Protein AF-A0A5C7FAU9-F1 (afdb_monomer)

Foldseek 3Di:
DPVVVVVVVVVVVVVVVVVVVVVVCVVQVLQVVLVVAQDLADLVGDPPPDQLPDDDDPVLSVLQVQLVVCLVVVVLVSNLVSLVVNCVVVVPGPDLVSLSNNLSSCVSVVVLVSSLVSLVPRDCLDPCNLVSLVVVLSSCSSVVVPVSNLVSLVVSCPDPNSVSGPSVVSVVSSVVD

Mean predicted aligned error: 7.03 Å

pLDDT: mean 89.16, std 12.53, range [47.28, 98.88]

InterPro domains:
  IPR011990 Tetratricopeptide-like helical domain superfamily [G3DSA:1.25.40.10] (25-175)
  IPR011990 Tetratricopeptide-like helical domain superfamily [SSF48452] (50-154)

Nearest PDB structures (foldseek):
  3r9a-assembly1_B  TM=7.167E-01  e=2.241E-01  Homo sapiens
  2c0l-assembly1_A  TM=7.218E-01  e=4.935E-01  Homo sapiens
  4kyo-assembly1_B  TM=6.146E-01  e=2.241E-01  Homo sapiens
  3r9a-assembly1_D  TM=5.921E-01  e=3.013E-01  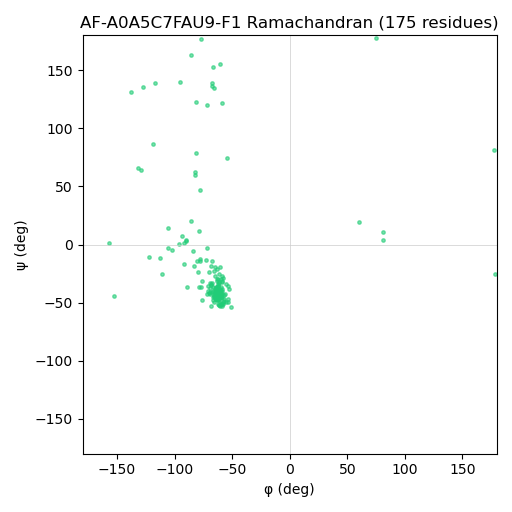Homo sapiens
  2j9q-assembly1_B  TM=5.113E-01  e=3.013E-01  Homo sapiens

Organism: NCBI:txid2602767

Radius of gyration: 20.37 Å; Cα contacts (8 Å, |Δi|>4): 189; chains: 1; bounding box: 65×35×48 Å

Secondary structure (DSSP, 8-state):
--HHHHHHHHHHHHHHHHHHHHHHHHH-HHHHHHHHH---S-TT----SSGGGSS--HHHHHHHHHHHHHHHTT-HHHHHHHHHHHHHH-SS-S-THHHHHHHHHHHHTT-HHHHHHHHTTS-TTSTTHHHHHHHHHHHHHHHT-HHHHHHHHHHHHTSTTGGGS-HHHHHHHTT--

Solvent-accessible surface area (backbone atoms only — not comparable to full-atom values): 9707 Å² total; per-residue (Å²): 142,58,68,69,63,52,52,52,51,51,52,50,54,52,51,51,51,54,50,51,53,53,52,51,48,67,76,38,49,29,41,50,49,25,74,71,69,68,67,62,69,59,91,88,51,84,78,90,76,73,78,81,78,78,84,61,56,74,66,50,47,50,36,44,54,48,15,54,51,25,46,75,69,67,38,28,68,62,11,28,54,25,36,51,61,34,35,73,81,35,82,76,60,99,46,57,65,57,33,45,51,34,11,28,19,23,44,74,67,69,40,50,66,63,12,43,59,31,29,71,68,40,53,78,87,45,96,56,23,43,58,32,32,46,52,46,18,37,50,25,14,55,74,58,39,59,67,61,16,52,52,28,35,54,50,18,55,75,34,99,61,16,86,80,48,71,39,69,60,52,54,48,68,73,65,82,114

Sequence (177 aa):
MSKTVSIILVSVVVACSLFAMSAYKKEQPGKHLFSTYFDAAPSQGYTTQRSLSASANDTDASIIRQAYTYHKSADYDLALMSFRAYLESNPLPVSDETLLLAGTSAVATGNYAEGADYLDQIDQEGEYASEAWWHLALIDLQRGDLKAAKGELARVANSRYGHNFPTAQIMEELTEK

Structure (mmCIF, N/CA/C/O backbone):
data_AF-A0A5C7FAU9-F1
#
_entry.id   AF-A0A5C7FAU9-F1
#
loop_
_atom_site.group_PDB
_atom_site.id
_atom_site.type_symbol
_atom_site.label_atom_id
_atom_site.label_alt_id
_atom_site.label_comp_id
_atom_site.label_asym_id
_atom_site.label_entity_id
_atom_site.label_seq_id
_atom_site.pdbx_PDB_ins_code
_atom_site.Cartn_x
_atom_site.Cartn_y
_atom_site.Cartn_z
_atom_site.occupancy
_atom_site.B_iso_or_equiv
_atom_site.auth_seq_id
_atom_site.auth_comp_id
_atom_site.auth_asym_id
_atom_site.auth_atom_id
_atom_site.pdbx_PDB_model_num
ATOM 1 N N . MET A 1 1 ? -50.164 -18.367 15.940 1.00 56.84 1 MET A N 1
ATOM 2 C CA . MET A 1 1 ? -48.833 -18.029 16.491 1.00 56.84 1 MET A CA 1
ATOM 3 C C . MET A 1 1 ? -47.771 -18.386 15.458 1.00 56.84 1 MET A C 1
ATOM 5 O O . MET A 1 1 ? -47.380 -19.537 15.399 1.00 56.84 1 MET A O 1
ATOM 9 N N . SER A 1 2 ? -47.360 -17.460 14.587 1.00 63.91 2 SER A N 1
ATOM 10 C CA . SER A 1 2 ? -46.179 -17.704 13.731 1.00 63.91 2 SER A CA 1
ATOM 11 C C . SER A 1 2 ? -45.473 -16.408 13.337 1.00 63.91 2 SER A C 1
ATOM 13 O O . SER A 1 2 ? -44.270 -16.296 13.509 1.00 63.91 2 SER A O 1
ATOM 15 N N . LYS A 1 3 ? -46.215 -15.369 12.939 1.00 62.78 3 LYS A N 1
ATOM 16 C CA . LYS A 1 3 ? -45.611 -14.120 12.442 1.00 62.78 3 LYS A CA 1
ATOM 17 C C . LYS A 1 3 ? -44.897 -13.283 13.513 1.00 62.78 3 LYS A C 1
ATOM 19 O O . LYS A 1 3 ? -43.803 -12.794 13.267 1.00 62.78 3 LYS A O 1
ATOM 24 N N . THR A 1 4 ? -45.468 -13.145 14.709 1.00 71.38 4 THR A N 1
ATOM 25 C CA . THR A 1 4 ? -44.870 -12.349 15.800 1.00 71.38 4 THR A CA 1
ATOM 26 C C . THR A 1 4 ? -43.605 -12.978 16.382 1.00 71.38 4 THR A C 1
ATOM 28 O O . THR A 1 4 ? -42.648 -12.264 16.655 1.00 71.38 4 THR A O 1
ATOM 31 N N . VAL A 1 5 ? -43.561 -14.308 16.507 1.00 70.56 5 VAL A N 1
ATOM 32 C CA . VAL A 1 5 ? -42.363 -15.030 16.972 1.00 70.56 5 VAL A CA 1
ATOM 33 C C . VAL A 1 5 ? -41.230 -14.917 15.948 1.00 70.56 5 VAL A C 1
ATOM 35 O O . VAL A 1 5 ? -40.093 -14.656 16.329 1.00 70.56 5 VAL A O 1
ATOM 38 N N . SER A 1 6 ? -41.538 -15.018 14.649 1.00 70.50 6 SER A N 1
ATOM 39 C CA . SER A 1 6 ? -40.543 -14.833 13.586 1.00 70.50 6 SER A CA 1
ATOM 40 C C . SER A 1 6 ? -39.976 -13.411 13.537 1.00 70.50 6 SER A C 1
ATOM 42 O O . SER A 1 6 ? -38.772 -13.257 13.373 1.00 70.50 6 SER A O 1
ATOM 44 N N . ILE A 1 7 ? -40.802 -12.374 13.725 1.00 77.69 7 ILE A N 1
ATOM 45 C CA . ILE A 1 7 ? -40.330 -10.977 13.731 1.00 77.69 7 ILE A CA 1
ATOM 46 C C . ILE A 1 7 ? -39.397 -10.720 14.921 1.00 77.69 7 ILE A C 1
ATOM 48 O O . ILE A 1 7 ? -38.337 -10.128 14.746 1.00 77.69 7 ILE A O 1
ATOM 52 N N . ILE A 1 8 ? -39.749 -11.199 16.117 1.00 80.69 8 ILE A N 1
ATOM 53 C CA . ILE A 1 8 ? -38.911 -11.027 17.314 1.00 80.69 8 ILE A CA 1
ATOM 54 C C . ILE A 1 8 ? -37.569 -11.748 17.146 1.00 80.69 8 ILE A C 1
ATOM 56 O O . ILE A 1 8 ? -36.529 -11.170 17.449 1.00 80.69 8 ILE A O 1
ATOM 60 N N . LEU A 1 9 ? -37.576 -12.977 16.620 1.00 82.38 9 LEU A N 1
ATOM 61 C CA . LEU A 1 9 ? -36.352 -13.745 16.393 1.00 82.38 9 LEU A CA 1
ATOM 62 C C . LEU A 1 9 ? -35.403 -13.029 15.420 1.00 82.38 9 LEU A C 1
ATOM 64 O O . LEU A 1 9 ? -34.215 -12.909 15.705 1.00 82.38 9 LEU A O 1
ATOM 68 N N . VAL A 1 10 ? -35.927 -12.507 14.305 1.00 84.00 10 VAL A N 1
ATOM 69 C CA . VAL A 1 10 ? -35.130 -11.749 13.326 1.00 84.00 10 VAL A CA 1
ATOM 70 C C . VAL A 1 10 ? -34.534 -10.496 13.968 1.00 84.00 10 VAL A C 1
ATOM 72 O O . VAL A 1 10 ? -33.338 -10.253 13.826 1.00 84.00 10 VAL A O 1
ATOM 75 N N . SER A 1 11 ? -35.324 -9.741 14.733 1.00 81.25 11 SER A N 1
ATOM 76 C CA . SER A 1 11 ? -34.840 -8.540 15.424 1.00 81.25 11 SER A CA 1
ATOM 77 C C . SER A 1 11 ? -33.723 -8.842 16.428 1.00 81.25 11 SER A C 1
ATOM 79 O O . SER A 1 11 ? -32.744 -8.101 16.491 1.00 81.25 11 SER A O 1
ATOM 81 N N . VAL A 1 12 ? -33.826 -9.943 17.182 1.00 87.50 12 VAL A N 1
ATOM 82 C CA . VAL A 1 12 ? -32.783 -10.366 18.133 1.00 87.50 12 VAL A CA 1
ATOM 83 C C . VAL A 1 12 ? -31.497 -10.752 17.402 1.00 87.50 12 VAL A C 1
ATOM 85 O O . VAL A 1 12 ? -30.421 -10.312 17.799 1.00 87.50 12 VAL A O 1
ATOM 88 N N . VAL A 1 13 ? -31.587 -11.505 16.302 1.00 87.31 13 VAL A N 1
ATOM 89 C CA . VAL A 1 13 ? -30.410 -11.890 15.502 1.00 87.31 13 VAL A CA 1
ATOM 90 C C . VAL A 1 13 ? -29.712 -10.662 14.908 1.00 87.31 13 VAL A C 1
ATOM 92 O O . VAL A 1 13 ? -28.483 -10.567 14.967 1.00 87.31 13 VAL A O 1
ATOM 95 N N . VAL A 1 14 ? -30.472 -9.693 14.388 1.00 87.12 14 VAL A N 1
ATOM 96 C CA . VAL A 1 14 ? -29.915 -8.432 13.869 1.00 87.12 14 VAL A CA 1
ATOM 97 C C . VAL A 1 14 ? -29.222 -7.648 14.984 1.00 87.12 14 VAL A C 1
ATOM 99 O O . VAL A 1 14 ? -28.079 -7.229 14.809 1.00 87.12 14 VAL A O 1
ATOM 102 N N . ALA A 1 15 ? -29.856 -7.505 16.151 1.00 82.56 15 ALA A N 1
ATOM 103 C CA . ALA A 1 15 ? -29.263 -6.806 17.290 1.00 82.56 15 ALA A CA 1
ATOM 104 C C . ALA A 1 15 ? -27.960 -7.474 17.768 1.00 82.56 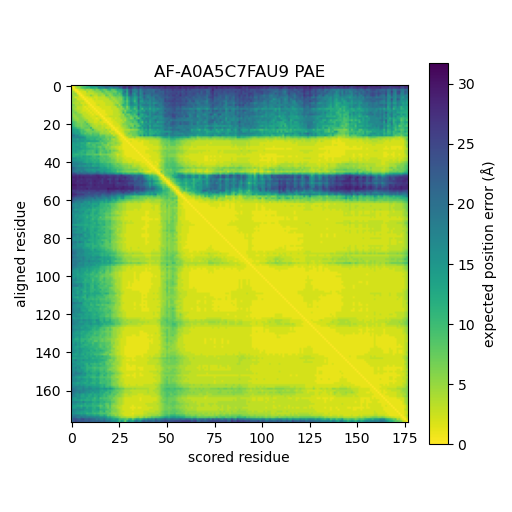15 ALA A C 1
ATOM 106 O O . ALA A 1 15 ? -26.955 -6.789 17.952 1.00 82.56 15 ALA A O 1
ATOM 107 N N . CYS A 1 16 ? -27.937 -8.804 17.902 1.00 82.56 16 CYS A N 1
ATOM 108 C CA . CYS A 1 16 ? -26.728 -9.548 18.266 1.00 82.56 16 CYS A CA 1
ATOM 109 C C . CYS A 1 16 ? -25.605 -9.375 17.232 1.00 82.56 16 CYS A C 1
ATOM 111 O O . CYS A 1 16 ? -24.449 -9.206 17.614 1.00 82.56 16 CYS A O 1
ATOM 113 N N . SER A 1 17 ? -25.937 -9.354 15.938 1.00 82.06 17 SER A N 1
ATOM 114 C CA . SER A 1 17 ? -24.960 -9.146 14.860 1.00 82.06 17 SER A CA 1
ATOM 115 C C . SER A 1 17 ? -24.344 -7.744 14.913 1.00 82.06 17 SER A C 1
ATOM 117 O O . SER A 1 17 ? -23.130 -7.594 14.787 1.00 82.06 17 SER A O 1
ATOM 119 N N . LEU A 1 18 ? -25.160 -6.714 15.166 1.00 81.06 18 LEU A N 1
ATOM 120 C CA . LEU A 1 18 ? -24.689 -5.335 15.344 1.00 81.06 18 LEU A CA 1
ATOM 121 C C . LEU A 1 18 ? -23.765 -5.200 16.564 1.00 81.06 18 LEU A C 1
ATOM 123 O O . LEU A 1 18 ? -22.711 -4.568 16.470 1.00 81.06 18 LEU A O 1
ATOM 127 N N . PHE A 1 19 ? -24.116 -5.834 17.687 1.00 79.88 19 PHE A N 1
ATOM 128 C CA . PHE A 1 19 ? -23.272 -5.858 18.884 1.00 79.88 19 PHE A CA 1
ATOM 129 C C . PHE A 1 19 ? -21.936 -6.569 18.641 1.00 79.88 19 PHE A C 1
ATOM 131 O O . PHE A 1 19 ? -20.892 -6.031 19.006 1.00 79.88 19 PHE A O 1
ATOM 138 N N . ALA A 1 20 ? -21.948 -7.733 17.985 1.00 75.25 20 ALA A N 1
ATOM 139 C CA . ALA A 1 20 ? -20.732 -8.477 17.660 1.00 75.25 20 ALA A CA 1
ATOM 140 C C . ALA A 1 20 ? -19.794 -7.676 16.739 1.00 75.25 20 ALA A C 1
ATOM 142 O O . ALA A 1 20 ? -18.594 -7.599 16.997 1.00 75.25 20 ALA A O 1
ATOM 143 N N . MET A 1 21 ? -20.337 -7.003 15.718 1.00 70.88 21 MET A N 1
ATOM 144 C CA . MET A 1 21 ? -19.552 -6.121 14.845 1.00 70.88 21 MET A CA 1
ATOM 145 C C . MET A 1 21 ? -18.964 -4.922 15.601 1.00 70.88 21 MET A C 1
ATOM 147 O O . MET A 1 21 ? -17.817 -4.547 15.364 1.00 70.88 21 MET A O 1
ATOM 151 N N . SER A 1 22 ? -19.720 -4.326 16.530 1.00 73.38 22 SER A N 1
ATOM 152 C CA . SER A 1 22 ? -19.229 -3.222 17.366 1.00 73.38 22 SER A CA 1
ATOM 153 C C . SER A 1 22 ? -18.088 -3.663 18.290 1.00 73.38 22 SER A C 1
ATOM 155 O O . SER A 1 22 ? -17.078 -2.966 18.384 1.00 73.38 22 SER A O 1
ATOM 157 N N . ALA A 1 23 ? -18.212 -4.834 18.921 1.00 71.81 23 ALA A N 1
ATOM 158 C CA . ALA A 1 23 ? -17.170 -5.404 19.773 1.00 71.81 23 ALA A CA 1
ATOM 159 C C . ALA A 1 23 ? -15.896 -5.721 18.974 1.00 71.81 23 ALA A C 1
ATOM 161 O O . ALA A 1 23 ? -14.813 -5.284 19.353 1.00 71.81 23 ALA A O 1
ATOM 162 N N . TYR A 1 24 ? -16.030 -6.359 17.808 1.00 71.44 24 TYR A N 1
ATOM 163 C CA . TYR A 1 24 ? -14.901 -6.667 16.927 1.00 71.44 24 TYR A CA 1
ATOM 164 C C . TYR A 1 24 ? -14.132 -5.409 16.483 1.00 71.44 24 TYR A C 1
ATOM 166 O O . TYR A 1 24 ? -12.903 -5.368 16.538 1.00 71.44 24 TYR A O 1
ATOM 174 N N . LYS A 1 25 ? -14.843 -4.331 16.118 1.00 68.31 25 LYS A N 1
ATOM 175 C CA . LYS A 1 25 ? -14.226 -3.035 15.773 1.00 68.31 25 LYS A CA 1
ATOM 176 C C . LYS A 1 25 ? -13.506 -2.361 16.945 1.00 68.31 25 LYS A C 1
ATOM 178 O O . LYS A 1 25 ? -12.610 -1.540 16.722 1.00 68.31 25 LYS A O 1
ATOM 183 N N . LYS A 1 26 ? -13.927 -2.633 18.182 1.00 72.94 26 LYS A N 1
ATOM 184 C CA . LYS A 1 26 ? -13.251 -2.138 19.389 1.00 72.94 26 LYS A CA 1
ATOM 185 C C . LYS A 1 26 ? -12.006 -2.957 19.712 1.00 72.94 26 LYS A C 1
ATOM 187 O O . LYS A 1 26 ? -11.011 -2.367 20.105 1.00 7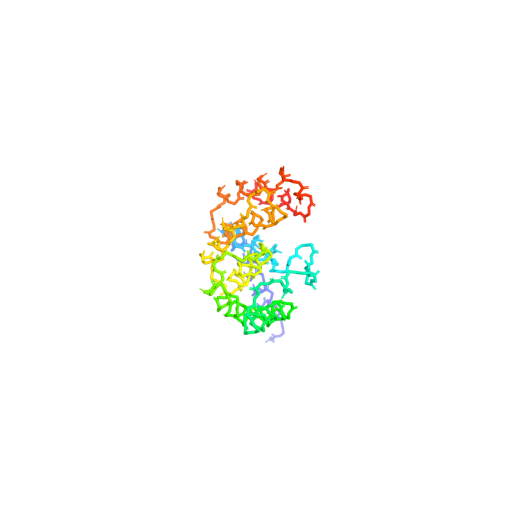2.94 26 LYS A O 1
ATOM 192 N N . GLU A 1 27 ? -12.037 -4.268 19.490 1.00 80.31 27 GLU A N 1
ATOM 193 C CA . GLU A 1 27 ? -10.894 -5.148 19.753 1.00 80.31 27 GLU A CA 1
ATOM 194 C C . GLU A 1 27 ? -9.782 -5.040 18.700 1.00 80.31 27 GLU A C 1
ATOM 196 O O . GLU A 1 27 ? -8.613 -5.208 19.036 1.00 80.31 27 GLU A O 1
ATOM 201 N N . GLN A 1 28 ? -10.110 -4.748 17.434 1.00 86.69 28 GLN A N 1
ATOM 202 C CA . GLN A 1 28 ? -9.125 -4.671 16.342 1.00 86.69 28 GLN A CA 1
ATOM 203 C C . GLN A 1 28 ? -9.245 -3.360 15.544 1.00 86.69 28 GLN A C 1
ATOM 205 O O . GLN A 1 28 ? -9.567 -3.384 14.352 1.00 86.69 28 GLN A O 1
ATOM 210 N N . PRO A 1 29 ? -8.985 -2.195 16.176 1.00 89.25 29 PRO A N 1
ATOM 211 C CA . PRO A 1 29 ? -9.127 -0.893 15.525 1.00 89.25 29 PRO A CA 1
ATOM 212 C C . PRO A 1 29 ? -8.240 -0.767 14.282 1.00 89.25 29 PRO A C 1
ATOM 214 O O . PRO A 1 29 ? -8.709 -0.274 13.262 1.00 89.25 29 PRO A O 1
ATOM 217 N N . GLY A 1 30 ? -7.007 -1.283 14.335 1.00 93.44 30 GLY A N 1
ATOM 218 C CA . GLY A 1 30 ? -6.072 -1.244 13.211 1.00 93.44 30 GLY A CA 1
ATOM 219 C C . GLY A 1 30 ? -6.604 -1.951 11.961 1.00 93.44 30 GLY A C 1
ATOM 220 O O . GLY A 1 30 ? -6.682 -1.339 10.903 1.00 93.44 30 GLY A O 1
ATOM 221 N N . LYS A 1 31 ? -7.094 -3.193 12.080 1.00 94.19 31 LYS A N 1
ATOM 222 C CA . LYS A 1 31 ? -7.670 -3.916 10.930 1.00 94.19 31 LYS A CA 1
ATOM 223 C C . LYS A 1 31 ? -8.907 -3.238 10.357 1.00 94.19 31 LYS A C 1
ATOM 225 O O . LYS A 1 31 ? -9.111 -3.248 9.146 1.00 94.19 31 LYS A O 1
ATOM 230 N N . HIS A 1 32 ? -9.739 -2.645 11.216 1.00 93.12 32 HIS A N 1
ATOM 231 C CA . HIS A 1 32 ? -10.887 -1.880 10.742 1.00 93.12 32 HIS A CA 1
ATOM 232 C C . HIS A 1 32 ? -10.440 -0.666 9.918 1.00 93.12 32 HIS A C 1
ATOM 234 O O . HIS A 1 32 ? -10.948 -0.467 8.814 1.00 93.12 32 HIS A O 1
ATOM 240 N N . LEU A 1 33 ? -9.481 0.106 10.425 1.00 95.56 33 LEU A N 1
ATOM 241 C CA . LEU A 1 33 ? -8.935 1.267 9.728 1.00 95.56 33 LEU A CA 1
ATOM 242 C C . LEU A 1 33 ? -8.262 0.853 8.417 1.00 95.56 33 LEU A C 1
ATOM 244 O O . LEU A 1 33 ? -8.597 1.403 7.376 1.00 95.56 33 LEU A O 1
ATOM 248 N N . PHE A 1 34 ? -7.434 -0.194 8.427 1.00 97.38 34 PHE A N 1
ATOM 249 C CA . PHE A 1 34 ? -6.868 -0.770 7.207 1.00 97.38 34 PHE A CA 1
ATOM 250 C C . PHE A 1 34 ? -7.955 -1.076 6.171 1.00 97.38 34 PHE A C 1
ATOM 252 O O . PHE A 1 34 ? -7.904 -0.558 5.064 1.00 97.38 34 PHE A O 1
ATOM 259 N N . SER A 1 35 ? -8.996 -1.830 6.545 1.00 95.75 35 SER A N 1
ATOM 260 C CA . SER A 1 35 ? -10.087 -2.176 5.618 1.00 95.75 35 SER A CA 1
ATOM 261 C C . SER A 1 35 ? -10.885 -0.975 5.099 1.00 95.75 35 SER A C 1
ATOM 263 O O . SER A 1 35 ? -11.572 -1.094 4.092 1.00 95.75 35 SER A O 1
ATOM 265 N N . THR A 1 36 ? -10.834 0.156 5.806 1.00 95.88 36 THR A N 1
ATOM 266 C CA . THR A 1 36 ? -11.573 1.376 5.455 1.00 95.88 36 THR A CA 1
ATOM 267 C C . THR A 1 36 ? -10.763 2.274 4.526 1.00 95.88 36 THR A C 1
ATOM 269 O O . THR A 1 36 ? -11.339 2.906 3.647 1.00 95.88 36 THR A O 1
ATOM 272 N N . TYR A 1 37 ? -9.444 2.335 4.724 1.00 97.19 37 TYR A N 1
ATOM 273 C CA . TYR A 1 37 ? -8.569 3.312 4.072 1.00 97.19 37 TYR A CA 1
ATOM 274 C C . TYR A 1 37 ? -7.588 2.708 3.064 1.00 97.19 37 TYR A C 1
ATOM 276 O O . TYR A 1 37 ? -6.960 3.459 2.321 1.00 97.19 37 TYR A O 1
ATOM 284 N N . PHE A 1 38 ? -7.425 1.384 3.028 1.00 97.94 38 PHE A N 1
ATOM 285 C CA . PHE A 1 38 ? -6.582 0.747 2.027 1.00 97.94 38 PHE A CA 1
ATOM 286 C C . PHE A 1 38 ? -7.238 0.791 0.648 1.00 97.94 38 PHE A C 1
ATOM 288 O O . PHE A 1 38 ? -8.296 0.204 0.425 1.00 97.94 38 PHE A O 1
ATOM 295 N N . ASP A 1 39 ? -6.541 1.439 -0.275 1.00 96.94 39 ASP A N 1
ATOM 296 C CA . ASP A 1 39 ? -6.741 1.351 -1.713 1.00 96.94 39 ASP A CA 1
ATOM 297 C C . ASP A 1 39 ? -5.378 1.019 -2.324 1.00 96.94 39 ASP A C 1
ATOM 299 O O . ASP A 1 39 ? -4.365 1.573 -1.902 1.00 96.94 39 ASP A O 1
ATOM 303 N N . ALA A 1 40 ? -5.329 0.080 -3.263 1.00 97.12 40 ALA A N 1
ATOM 304 C CA . ALA A 1 40 ? -4.082 -0.258 -3.937 1.00 97.12 40 ALA A CA 1
ATOM 305 C C . ALA A 1 40 ? -3.774 0.698 -5.097 1.00 97.12 40 ALA A C 1
ATOM 307 O O . ALA A 1 40 ? -2.633 0.745 -5.557 1.00 97.12 40 ALA A O 1
ATOM 308 N N . ALA A 1 41 ? -4.776 1.427 -5.601 1.00 94.75 41 ALA A N 1
ATOM 309 C CA . ALA A 1 41 ? -4.595 2.400 -6.663 1.00 94.75 41 ALA A CA 1
ATOM 310 C C . ALA A 1 41 ? -3.755 3.596 -6.177 1.00 94.75 41 ALA A C 1
ATOM 312 O O . ALA A 1 41 ? -4.009 4.119 -5.091 1.00 94.75 41 ALA A O 1
ATOM 313 N N . PRO A 1 42 ? -2.796 4.072 -6.990 1.00 91.69 42 PRO A N 1
ATOM 314 C CA . PRO A 1 42 ? -1.990 5.227 -6.626 1.00 91.69 42 PRO A CA 1
ATOM 315 C C . PRO A 1 42 ? -2.857 6.491 -6.549 1.00 91.69 42 PRO A C 1
ATOM 317 O O . PRO A 1 42 ? -3.643 6.794 -7.452 1.00 91.69 42 PRO A O 1
ATOM 320 N N . SER A 1 43 ? -2.664 7.265 -5.489 1.00 89.06 43 SER A N 1
ATOM 321 C CA . SER A 1 43 ? -3.342 8.523 -5.167 1.00 89.06 43 SER A CA 1
ATOM 322 C C . SER A 1 43 ? -3.169 9.601 -6.240 1.00 89.06 43 SER A C 1
ATOM 324 O O . SER A 1 43 ? -4.074 10.404 -6.462 1.00 89.06 43 SER A O 1
ATOM 326 N N . GLN A 1 44 ? -2.036 9.601 -6.948 1.00 83.94 44 GLN A N 1
ATOM 327 C CA . GLN A 1 44 ? -1.761 10.522 -8.060 1.00 83.94 44 GLN A CA 1
ATOM 328 C C . GLN A 1 44 ? -2.204 9.976 -9.429 1.00 83.94 44 GLN A C 1
ATOM 330 O O . GLN A 1 44 ? -2.017 10.625 -10.460 1.00 83.94 44 GLN A O 1
ATOM 335 N N . GLY A 1 45 ? -2.834 8.799 -9.451 1.00 86.06 45 GLY A N 1
ATOM 336 C CA . GLY A 1 45 ? -3.152 8.072 -10.671 1.00 86.06 45 GLY A CA 1
ATOM 337 C C . GLY A 1 45 ? -1.928 7.395 -11.290 1.00 86.06 45 GLY A C 1
ATOM 338 O O . GLY A 1 45 ? -0.808 7.490 -10.802 1.00 86.06 45 GLY A O 1
ATOM 339 N N . TYR A 1 46 ? -2.160 6.666 -12.378 1.00 84.81 46 TYR A N 1
ATOM 340 C CA . TYR A 1 46 ? -1.106 5.920 -13.062 1.00 84.81 46 TYR A CA 1
ATOM 341 C C . TYR A 1 46 ? -0.307 6.844 -13.974 1.00 84.81 46 TYR A C 1
ATOM 343 O O . TYR A 1 46 ? -0.868 7.397 -14.926 1.00 84.81 46 TYR A O 1
ATOM 351 N N . THR A 1 47 ? 1.006 6.937 -13.780 1.00 75.25 47 THR A N 1
ATOM 352 C CA . THR A 1 47 ? 1.856 7.834 -14.579 1.00 75.25 47 THR A CA 1
ATOM 353 C C . THR A 1 47 ? 2.327 7.205 -15.892 1.00 75.25 47 THR A C 1
ATOM 355 O O . THR A 1 47 ? 3.277 7.684 -16.505 1.00 75.25 47 THR A O 1
ATOM 358 N N . THR A 1 48 ? 1.637 6.154 -16.370 1.00 61.22 48 THR A N 1
ATOM 359 C CA . THR A 1 48 ? 1.995 5.304 -17.525 1.00 61.22 48 THR A CA 1
ATOM 360 C C . THR A 1 48 ? 2.239 6.075 -18.822 1.00 61.22 48 THR A C 1
ATOM 362 O O . THR A 1 48 ? 1.406 6.023 -19.715 1.00 61.22 48 THR A O 1
ATOM 365 N N . GLN A 1 49 ? 3.362 6.774 -18.961 1.00 52.09 49 GLN A N 1
ATOM 366 C CA . GLN A 1 49 ? 3.872 7.357 -20.200 1.00 52.09 49 GLN A CA 1
ATOM 367 C C . GLN A 1 49 ? 5.159 8.142 -19.912 1.00 52.09 49 GLN A C 1
ATOM 369 O O . GLN A 1 49 ? 5.134 9.366 -19.820 1.00 52.09 49 GLN A O 1
ATOM 374 N N . ARG A 1 50 ? 6.297 7.433 -19.816 1.00 49.69 50 ARG A N 1
ATOM 375 C CA . ARG A 1 50 ? 7.607 7.851 -20.385 1.00 49.69 50 ARG A CA 1
ATOM 376 C C . ARG A 1 50 ? 8.762 6.880 -20.090 1.00 49.69 50 ARG A C 1
ATOM 378 O O . ARG A 1 50 ? 9.692 6.830 -20.892 1.00 49.69 50 ARG A O 1
ATOM 385 N N . SER A 1 51 ? 8.712 6.093 -19.012 1.00 49.31 51 SER A N 1
ATOM 386 C CA . SER A 1 51 ? 9.863 5.284 -18.552 1.00 49.31 51 SER A CA 1
ATOM 387 C C . SER A 1 51 ? 10.093 3.969 -19.312 1.00 49.31 51 SER A C 1
ATOM 389 O O . SER A 1 51 ? 11.223 3.495 -19.381 1.00 49.31 51 SER A O 1
ATOM 391 N N . LEU A 1 52 ? 9.062 3.404 -19.951 1.00 54.38 52 LEU A N 1
ATOM 392 C CA . LEU A 1 52 ? 9.132 2.081 -20.596 1.00 54.38 52 LEU A CA 1
ATOM 393 C C . LEU A 1 52 ? 9.965 2.035 -21.892 1.00 54.38 52 LEU A C 1
ATOM 395 O O . LEU A 1 52 ? 10.111 0.975 -22.494 1.00 54.38 52 LEU A O 1
ATOM 399 N N . SER A 1 53 ? 10.490 3.177 -22.341 1.00 47.28 53 SER A N 1
ATOM 400 C CA . SER A 1 53 ? 11.046 3.351 -23.689 1.00 47.28 53 SER A CA 1
ATOM 401 C C . SER A 1 53 ? 12.578 3.319 -23.777 1.00 47.28 53 SER A C 1
ATOM 403 O O . SER A 1 53 ? 13.092 3.425 -24.886 1.00 47.28 53 SER A O 1
ATOM 405 N N . ALA A 1 54 ? 13.322 3.229 -22.665 1.00 49.19 54 ALA A N 1
ATOM 406 C CA . ALA A 1 54 ? 14.750 3.590 -22.684 1.00 49.19 54 ALA A CA 1
ATOM 407 C C . ALA A 1 54 ? 15.769 2.513 -22.252 1.00 49.19 54 ALA A C 1
ATOM 409 O O . ALA A 1 54 ? 16.960 2.735 -22.458 1.00 49.19 54 ALA A O 1
ATOM 410 N N . SER A 1 55 ? 15.378 1.370 -21.670 1.00 52.00 55 SER A N 1
ATOM 411 C CA . SER A 1 55 ? 16.394 0.408 -21.177 1.00 52.00 55 SER A CA 1
ATOM 412 C C . SER A 1 55 ? 15.979 -1.058 -21.015 1.00 52.00 55 SER A C 1
ATOM 414 O O . SER A 1 55 ? 16.796 -1.869 -20.600 1.00 52.00 55 SER A O 1
ATOM 416 N N . ALA A 1 56 ? 14.743 -1.424 -21.349 1.00 58.19 56 ALA A N 1
ATOM 417 C CA . ALA A 1 56 ? 14.254 -2.790 -21.178 1.00 58.19 56 ALA A CA 1
ATOM 418 C C . ALA A 1 56 ? 14.393 -3.593 -22.481 1.00 58.19 56 ALA A C 1
ATOM 420 O O . ALA A 1 56 ? 14.095 -3.078 -23.563 1.00 58.19 56 ALA A O 1
ATOM 421 N N . ASN A 1 57 ? 14.793 -4.864 -22.385 1.00 69.31 57 ASN A N 1
ATOM 422 C CA . ASN A 1 57 ? 14.615 -5.803 -23.495 1.00 69.31 57 ASN A CA 1
ATOM 423 C C . ASN A 1 57 ? 13.110 -5.943 -23.806 1.00 69.31 57 ASN A C 1
ATOM 425 O O . ASN A 1 57 ? 12.269 -5.737 -22.930 1.00 69.31 57 ASN A O 1
ATOM 429 N N . ASP A 1 58 ? 12.754 -6.320 -25.038 1.00 71.12 58 ASP A N 1
ATOM 430 C CA . ASP A 1 58 ? 11.345 -6.382 -25.482 1.00 71.12 58 ASP A CA 1
ATOM 431 C C . ASP A 1 58 ? 10.472 -7.279 -24.574 1.00 71.12 58 ASP A C 1
ATOM 433 O O . ASP A 1 58 ? 9.317 -6.959 -24.275 1.00 71.12 58 ASP A O 1
ATOM 437 N N . THR A 1 59 ? 11.062 -8.351 -24.031 1.00 77.88 59 THR A N 1
ATOM 438 C CA . THR A 1 59 ? 10.427 -9.230 -23.038 1.00 77.88 59 THR A CA 1
ATOM 439 C C . THR A 1 59 ? 10.070 -8.483 -21.752 1.00 77.88 59 THR A C 1
ATOM 441 O O . THR A 1 59 ? 8.906 -8.500 -21.352 1.00 77.88 59 THR A O 1
ATOM 444 N N . ASP A 1 60 ? 11.014 -7.773 -21.135 1.00 83.69 60 ASP A N 1
ATOM 445 C CA . ASP A 1 60 ? 10.785 -7.032 -19.887 1.00 83.69 60 ASP A CA 1
ATOM 446 C C . ASP A 1 60 ? 9.749 -5.925 -20.088 1.00 83.69 60 ASP A C 1
ATOM 448 O O . ASP A 1 60 ? 8.837 -5.757 -19.275 1.00 83.69 60 ASP A O 1
ATOM 452 N N . ALA A 1 61 ? 9.817 -5.235 -21.232 1.00 84.38 61 ALA A N 1
ATOM 453 C CA . ALA A 1 61 ? 8.832 -4.237 -21.627 1.00 84.38 61 ALA A CA 1
ATOM 454 C C . ALA A 1 61 ? 7.424 -4.839 -21.788 1.00 84.38 61 ALA A C 1
ATOM 456 O O . ALA A 1 61 ? 6.421 -4.166 -21.537 1.00 84.38 61 ALA A O 1
ATOM 457 N N . SER A 1 62 ? 7.304 -6.094 -22.227 1.00 88.00 62 SER A N 1
ATOM 458 C CA . SER A 1 62 ? 6.014 -6.790 -22.303 1.00 88.00 62 SER A CA 1
ATOM 459 C C . SER A 1 62 ? 5.473 -7.174 -20.920 1.00 88.00 62 SER A C 1
ATOM 461 O O . SER A 1 62 ? 4.290 -6.945 -20.661 1.00 88.00 62 SER A O 1
ATOM 463 N N . ILE A 1 63 ? 6.330 -7.673 -20.023 1.00 92.62 63 ILE A N 1
ATOM 464 C CA . ILE A 1 63 ? 5.953 -8.114 -18.671 1.00 92.62 63 ILE A CA 1
ATOM 465 C C . ILE A 1 63 ? 5.476 -6.922 -17.845 1.00 92.62 63 ILE A C 1
ATOM 467 O O . ILE A 1 63 ? 4.387 -6.955 -17.274 1.00 92.62 63 ILE A O 1
ATOM 471 N N . ILE A 1 64 ? 6.240 -5.829 -17.835 1.00 92.12 64 ILE A N 1
ATOM 472 C CA . ILE A 1 64 ? 5.877 -4.655 -17.041 1.00 92.12 64 ILE A CA 1
ATOM 473 C C . ILE A 1 64 ? 4.596 -3.991 -17.561 1.00 92.12 64 ILE A C 1
ATOM 475 O O . ILE A 1 64 ? 3.746 -3.587 -16.774 1.00 92.12 64 ILE A O 1
ATOM 479 N N . ARG A 1 65 ? 4.366 -3.958 -18.883 1.00 91.06 65 ARG A N 1
ATOM 480 C CA . ARG A 1 65 ? 3.090 -3.474 -19.445 1.00 91.06 65 ARG A CA 1
ATOM 481 C C . ARG A 1 65 ? 1.900 -4.307 -18.972 1.00 91.06 65 ARG A C 1
ATOM 483 O O . ARG A 1 65 ? 0.845 -3.739 -18.683 1.00 91.06 65 ARG A O 1
ATOM 490 N N . GLN A 1 66 ? 2.058 -5.628 -18.888 1.00 94.19 66 GLN A N 1
ATOM 491 C CA . GLN A 1 66 ? 1.026 -6.510 -18.340 1.00 94.19 66 GLN A CA 1
ATOM 492 C C . GLN A 1 66 ? 0.798 -6.233 -16.855 1.00 94.19 66 GLN A C 1
ATOM 494 O O . GLN A 1 66 ? -0.350 -6.047 -16.464 1.00 94.19 66 GLN A O 1
ATOM 499 N N . ALA A 1 67 ? 1.864 -6.096 -16.060 1.00 95.44 67 ALA A N 1
ATOM 500 C CA . ALA A 1 67 ? 1.769 -5.789 -14.632 1.00 95.44 67 ALA A CA 1
ATOM 501 C C . ALA A 1 67 ? 0.925 -4.532 -14.364 1.00 95.44 67 ALA A C 1
ATOM 503 O O . ALA A 1 67 ? -0.045 -4.576 -13.609 1.00 95.44 67 ALA A O 1
ATOM 504 N N . TYR A 1 68 ? 1.214 -3.437 -15.074 1.00 94.50 68 TYR A N 1
ATOM 505 C CA . TYR A 1 68 ? 0.437 -2.198 -14.973 1.00 94.50 68 TYR A CA 1
ATOM 506 C C . TYR A 1 68 ? -1.012 -2.368 -15.451 1.00 94.50 68 TYR A C 1
ATOM 508 O O . TYR A 1 68 ? -1.921 -1.765 -14.885 1.00 94.50 68 TYR A O 1
ATOM 516 N N . THR A 1 69 ? -1.249 -3.170 -16.492 1.00 95.25 69 THR A N 1
ATOM 517 C CA . THR A 1 69 ? -2.604 -3.432 -17.006 1.00 95.25 69 THR A CA 1
ATOM 518 C C . THR A 1 69 ? -3.444 -4.206 -15.992 1.00 95.25 69 THR A C 1
ATOM 520 O O . THR A 1 69 ? -4.586 -3.823 -15.730 1.00 95.25 69 THR A O 1
ATOM 523 N N . TYR A 1 70 ? -2.876 -5.249 -15.385 1.00 97.75 70 TYR A N 1
ATOM 524 C CA . TYR A 1 70 ? -3.539 -6.020 -14.336 1.00 97.75 70 TYR A CA 1
ATOM 525 C C . TYR A 1 70 ? -3.798 -5.165 -13.099 1.00 97.75 70 TYR A C 1
ATOM 527 O O . TYR A 1 70 ? -4.919 -5.155 -12.599 1.00 97.75 70 TYR A O 1
ATOM 535 N N . HIS A 1 71 ? -2.823 -4.359 -12.670 1.00 97.75 71 HIS A N 1
ATOM 536 C CA . HIS A 1 71 ? -3.009 -3.460 -11.532 1.00 97.75 71 HIS A CA 1
ATOM 537 C C . HIS A 1 71 ? -4.158 -2.468 -11.773 1.00 97.75 71 HIS A C 1
ATOM 539 O O . HIS A 1 71 ? -5.034 -2.304 -10.926 1.00 97.75 71 HIS A O 1
ATOM 545 N N . LYS A 1 72 ? -4.203 -1.840 -12.957 1.00 96.25 72 LYS A N 1
ATOM 546 C CA . LYS A 1 72 ? -5.298 -0.940 -13.366 1.00 96.25 72 LYS A CA 1
ATOM 547 C C . LYS A 1 72 ? -6.664 -1.614 -13.390 1.00 96.25 72 LYS A C 1
ATOM 549 O O . LYS A 1 72 ? -7.669 -0.941 -13.183 1.00 96.25 72 LYS A O 1
ATOM 554 N N . SER A 1 73 ? -6.688 -2.914 -13.661 1.00 97.31 73 SER A N 1
ATOM 555 C CA . SER A 1 73 ? -7.905 -3.726 -13.711 1.00 97.31 73 SER A CA 1
ATOM 556 C C . SER A 1 73 ? -8.262 -4.339 -12.350 1.00 97.31 73 SER A C 1
ATOM 558 O O . SER A 1 73 ? -9.235 -5.079 -12.267 1.00 97.31 73 SER A O 1
ATOM 560 N N . ALA A 1 74 ? -7.505 -4.012 -11.292 1.00 97.94 74 ALA A N 1
ATOM 561 C CA . ALA A 1 74 ? -7.604 -4.586 -9.949 1.00 97.94 74 ALA A CA 1
ATOM 562 C C . ALA A 1 74 ? -7.368 -6.112 -9.878 1.00 97.94 74 ALA A C 1
ATOM 564 O O . ALA A 1 74 ? -7.703 -6.755 -8.883 1.00 97.94 74 ALA A O 1
ATOM 565 N N . ASP A 1 75 ? -6.723 -6.690 -10.895 1.00 98.44 75 ASP A N 1
ATOM 566 C CA . ASP A 1 75 ? -6.298 -8.092 -10.923 1.00 98.44 75 ASP A CA 1
ATOM 567 C C . ASP A 1 75 ? -4.963 -8.250 -10.169 1.00 98.44 75 ASP A C 1
ATOM 569 O O . ASP A 1 75 ? -3.926 -8.581 -10.751 1.00 98.44 75 ASP A O 1
ATOM 573 N N . TYR A 1 76 ? -4.960 -7.954 -8.865 1.00 98.56 76 TYR A N 1
ATOM 574 C CA . TYR A 1 76 ? -3.727 -7.789 -8.080 1.00 98.56 76 TYR A CA 1
ATOM 575 C C . TYR A 1 76 ? -2.866 -9.052 -7.978 1.00 98.56 76 TYR A C 1
ATOM 577 O O . TYR A 1 76 ? -1.645 -8.938 -7.918 1.00 98.56 76 TYR A O 1
ATOM 585 N N . ASP A 1 77 ? -3.460 -10.248 -8.028 1.00 98.56 77 ASP A N 1
ATOM 586 C CA . ASP A 1 77 ? -2.699 -11.503 -8.087 1.00 98.56 77 ASP A CA 1
ATOM 587 C C . ASP A 1 77 ? -1.845 -11.578 -9.364 1.00 98.56 77 ASP A C 1
ATOM 589 O O . ASP A 1 77 ? -0.641 -11.841 -9.309 1.00 98.56 77 ASP A O 1
ATOM 593 N N . LEU A 1 78 ? -2.446 -11.282 -10.524 1.00 98.62 78 LEU A N 1
ATOM 594 C CA . LEU A 1 78 ? -1.751 -11.283 -11.816 1.00 98.62 78 LEU A CA 1
ATOM 595 C C . LEU A 1 78 ? -0.770 -10.114 -11.933 1.00 98.62 78 LEU A C 1
ATOM 597 O O . LEU A 1 78 ? 0.318 -10.272 -12.502 1.00 98.62 78 LEU A O 1
ATOM 601 N N . ALA A 1 79 ? -1.128 -8.958 -11.370 1.00 98.44 79 ALA A N 1
ATOM 602 C CA . ALA A 1 79 ? -0.248 -7.802 -11.288 1.00 98.44 79 ALA A CA 1
ATOM 603 C C . ALA A 1 79 ? 1.013 -8.144 -10.492 1.00 98.44 79 ALA A C 1
ATOM 605 O O . ALA A 1 79 ? 2.116 -7.997 -11.016 1.00 98.44 79 ALA A O 1
ATOM 606 N N . LEU A 1 80 ? 0.860 -8.684 -9.280 1.00 98.69 80 LEU A N 1
ATOM 607 C CA . LEU A 1 80 ? 1.969 -9.069 -8.411 1.00 98.69 80 LEU A CA 1
ATOM 608 C C . LEU A 1 80 ? 2.867 -10.121 -9.063 1.00 98.69 80 LEU A C 1
ATOM 610 O O . LEU A 1 80 ? 4.087 -9.976 -9.047 1.00 98.69 80 LEU A O 1
ATOM 614 N N . MET A 1 81 ? 2.287 -11.157 -9.677 1.00 98.44 81 MET A N 1
ATOM 615 C CA . MET A 1 81 ? 3.064 -12.157 -10.420 1.00 98.44 81 MET A CA 1
ATOM 616 C C . MET A 1 81 ? 3.909 -11.516 -11.529 1.00 98.44 81 MET A C 1
ATOM 618 O O . MET A 1 81 ? 5.082 -11.854 -11.684 1.00 98.44 81 MET A O 1
ATOM 622 N N . SER A 1 82 ? 3.333 -10.571 -12.273 1.00 97.50 82 SER A N 1
ATOM 623 C CA . SER A 1 82 ? 4.026 -9.880 -13.364 1.00 97.50 82 SER A CA 1
ATOM 624 C C . SER A 1 82 ? 5.105 -8.920 -12.844 1.00 97.50 82 SER A C 1
ATOM 626 O O . SER A 1 82 ? 6.200 -8.871 -13.402 1.00 97.50 82 SER A O 1
ATOM 628 N N . PHE A 1 83 ? 4.842 -8.195 -11.751 1.00 97.44 83 PHE A N 1
ATOM 629 C CA . PHE A 1 83 ? 5.837 -7.336 -11.103 1.00 97.44 83 PHE A CA 1
ATOM 630 C C . PHE A 1 83 ? 7.018 -8.138 -10.557 1.00 97.44 83 PHE A C 1
ATOM 632 O O . PHE A 1 83 ? 8.157 -7.758 -10.815 1.00 97.44 83 PHE A O 1
ATOM 639 N N . ARG A 1 84 ? 6.773 -9.271 -9.885 1.00 98.00 84 ARG A N 1
ATOM 640 C CA . ARG A 1 84 ? 7.830 -10.186 -9.418 1.00 98.00 84 ARG A CA 1
ATOM 641 C C . ARG A 1 84 ? 8.732 -10.632 -10.566 1.00 98.00 84 ARG A C 1
ATOM 643 O O . ARG A 1 84 ? 9.946 -10.505 -10.464 1.00 98.00 84 ARG A O 1
ATOM 650 N N . ALA A 1 85 ? 8.136 -11.091 -11.669 1.00 96.12 85 ALA A N 1
ATOM 651 C CA . ALA A 1 85 ? 8.884 -11.537 -12.844 1.00 96.12 85 ALA A CA 1
ATOM 652 C C . ALA A 1 85 ? 9.739 -10.411 -13.455 1.00 96.12 85 ALA A C 1
ATOM 654 O O . ALA A 1 85 ? 10.885 -10.636 -13.835 1.00 96.12 85 ALA A O 1
ATOM 655 N N . TYR A 1 86 ? 9.209 -9.185 -13.523 1.00 95.06 86 TYR A N 1
ATOM 656 C CA . TYR A 1 86 ? 9.971 -8.033 -14.005 1.00 95.06 86 TYR A CA 1
ATOM 657 C C . TYR A 1 86 ? 11.126 -7.663 -13.063 1.00 95.06 86 TYR A C 1
ATOM 659 O O . TYR A 1 86 ? 12.255 -7.475 -13.520 1.00 95.06 86 TYR A O 1
ATOM 667 N N . LEU A 1 87 ? 10.854 -7.574 -11.757 1.00 95.19 87 LEU A N 1
ATOM 668 C CA . LEU A 1 87 ? 11.823 -7.169 -10.734 1.00 95.19 87 LEU A CA 1
ATOM 669 C C . LEU A 1 87 ? 12.919 -8.220 -10.502 1.00 95.19 87 LEU A C 1
ATOM 671 O O . LEU A 1 87 ? 14.018 -7.853 -10.103 1.00 95.19 87 LEU A O 1
ATOM 675 N N . GLU A 1 88 ? 12.680 -9.496 -10.822 1.00 94.88 88 GLU A N 1
ATOM 676 C CA . GLU A 1 88 ? 13.718 -10.540 -10.813 1.00 94.88 88 GLU A CA 1
ATOM 677 C C . GLU A 1 88 ? 14.870 -10.208 -11.776 1.00 94.88 88 GLU A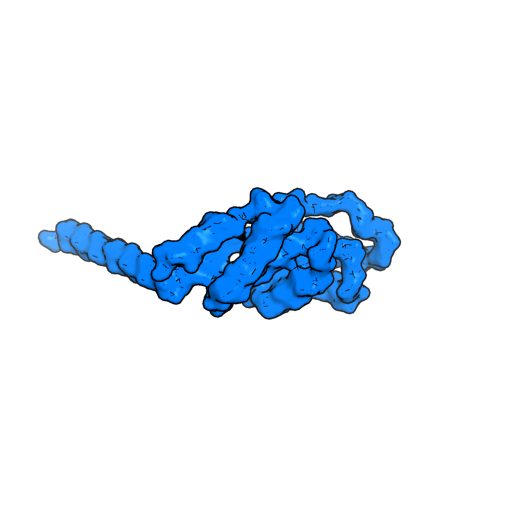 C 1
ATOM 679 O O . GLU A 1 88 ? 16.040 -10.382 -11.439 1.00 94.88 88 GLU A O 1
ATOM 684 N N . SER A 1 89 ? 14.545 -9.676 -12.959 1.00 91.19 89 SER A N 1
ATOM 685 C CA . SER A 1 89 ? 15.541 -9.251 -13.956 1.00 91.19 89 SER A CA 1
ATOM 686 C C . SER A 1 89 ? 15.945 -7.778 -13.812 1.00 91.19 89 SER A C 1
ATOM 688 O O . SER A 1 89 ? 16.975 -7.364 -14.341 1.00 91.19 89 SER A O 1
ATOM 690 N N . ASN A 1 90 ? 15.151 -6.986 -13.086 1.00 91.38 90 ASN A N 1
ATOM 691 C CA . ASN A 1 90 ? 15.317 -5.543 -12.915 1.00 91.38 90 ASN A CA 1
ATOM 692 C C . ASN A 1 90 ? 15.220 -5.162 -11.425 1.00 91.38 90 ASN A C 1
ATOM 694 O O . ASN A 1 90 ? 14.282 -4.461 -11.040 1.00 91.38 90 ASN A O 1
ATOM 698 N N . PRO A 1 91 ? 16.174 -5.596 -10.576 1.00 90.12 91 PRO A N 1
ATOM 699 C CA . PRO A 1 91 ? 16.094 -5.397 -9.125 1.00 90.12 91 PRO A CA 1
ATOM 700 C C . PRO A 1 91 ? 16.148 -3.921 -8.707 1.00 90.12 91 PRO A C 1
ATOM 702 O O . PRO A 1 91 ? 15.746 -3.582 -7.603 1.00 90.12 91 PRO A O 1
ATOM 705 N N . LEU A 1 92 ? 16.636 -3.043 -9.589 1.00 89.50 92 LEU A N 1
ATOM 706 C CA . LEU A 1 92 ? 16.599 -1.591 -9.437 1.00 89.50 92 LEU A CA 1
ATOM 707 C C . LEU A 1 92 ? 15.789 -1.011 -10.606 1.00 89.50 92 LEU A C 1
ATOM 709 O O . LEU A 1 92 ? 16.366 -0.707 -11.656 1.00 89.50 92 LEU A O 1
ATOM 713 N N . PRO A 1 93 ? 14.451 -0.931 -10.495 1.00 89.00 93 PRO A N 1
ATOM 714 C CA . PRO A 1 93 ? 13.619 -0.449 -11.584 1.00 89.00 93 PRO A CA 1
ATOM 715 C C . PRO A 1 93 ? 13.884 1.035 -11.859 1.00 89.00 93 PRO A C 1
ATOM 717 O O . PRO A 1 93 ? 14.235 1.807 -10.976 1.00 89.00 93 PRO A O 1
ATOM 720 N N . VAL A 1 94 ? 13.650 1.458 -13.102 1.00 85.12 94 VAL A N 1
ATOM 721 C CA . VAL A 1 94 ? 13.839 2.858 -13.532 1.00 85.12 94 VAL A CA 1
ATOM 722 C C . VAL A 1 94 ? 12.937 3.840 -12.770 1.00 85.12 94 VAL A C 1
ATOM 724 O O . VAL A 1 94 ? 13.246 5.025 -12.690 1.00 85.12 94 VAL A O 1
ATOM 727 N N . SER A 1 95 ? 11.798 3.369 -12.260 1.00 88.81 95 SER A N 1
ATOM 728 C CA . SER A 1 95 ? 10.822 4.192 -11.554 1.00 88.81 95 SER A CA 1
ATOM 729 C C . SER A 1 95 ? 10.286 3.466 -10.330 1.00 88.81 95 SER A C 1
ATOM 731 O O . SER A 1 95 ? 9.806 2.333 -10.446 1.00 88.81 95 SER A O 1
ATOM 733 N N . ASP A 1 96 ? 10.284 4.182 -9.209 1.00 94.00 96 ASP A N 1
ATOM 734 C CA . ASP A 1 96 ? 9.706 3.765 -7.931 1.00 94.00 96 ASP A CA 1
ATOM 735 C C . ASP A 1 96 ? 8.197 3.499 -8.001 1.00 94.00 96 ASP A C 1
ATOM 737 O O . ASP A 1 96 ? 7.691 2.734 -7.186 1.00 94.00 96 ASP A O 1
ATOM 741 N N . GLU A 1 97 ? 7.483 4.011 -9.016 1.00 94.06 97 GLU A N 1
ATOM 742 C CA . GLU A 1 97 ? 6.089 3.616 -9.283 1.00 94.06 97 GLU A CA 1
ATOM 743 C C . GLU A 1 97 ? 5.980 2.090 -9.415 1.00 94.06 97 GLU A C 1
ATOM 745 O O . GLU A 1 97 ? 5.025 1.477 -8.955 1.00 94.06 97 GLU A O 1
ATOM 750 N N . THR A 1 98 ? 7.000 1.445 -9.990 1.00 95.25 98 THR A N 1
ATOM 751 C CA . THR A 1 98 ? 7.026 -0.015 -10.128 1.00 95.25 98 THR A CA 1
ATOM 752 C C . THR A 1 98 ? 7.063 -0.714 -8.772 1.00 95.25 98 THR A C 1
ATOM 754 O O . THR A 1 98 ? 6.349 -1.695 -8.582 1.00 95.25 98 THR A O 1
ATOM 757 N N . LEU A 1 99 ? 7.871 -0.211 -7.834 1.00 97.62 99 LEU A N 1
ATOM 758 C CA . LEU A 1 99 ? 7.957 -0.750 -6.475 1.00 97.62 99 LEU A CA 1
ATOM 759 C C . LEU A 1 99 ? 6.669 -0.470 -5.703 1.00 97.62 99 LEU A C 1
ATOM 761 O O . LEU A 1 99 ? 6.159 -1.363 -5.032 1.00 97.62 99 LEU A O 1
ATOM 765 N N . LEU A 1 100 ? 6.097 0.725 -5.864 1.00 97.81 100 LEU A N 1
ATOM 766 C CA . LEU A 1 100 ? 4.829 1.093 -5.247 1.00 97.81 100 LEU A CA 1
ATOM 767 C C . LEU A 1 100 ? 3.705 0.147 -5.683 1.00 97.81 100 LEU A C 1
ATOM 769 O O . LEU A 1 100 ? 3.053 -0.450 -4.833 1.00 97.81 100 LEU A O 1
ATOM 773 N N . LEU A 1 101 ? 3.515 -0.039 -6.993 1.00 97.75 101 LEU A N 1
ATOM 774 C CA . LEU A 1 101 ? 2.454 -0.893 -7.538 1.00 97.75 101 LEU A CA 1
ATOM 775 C C . LEU A 1 101 ? 2.678 -2.382 -7.226 1.00 97.75 101 LEU A C 1
ATOM 777 O O . LEU A 1 101 ? 1.715 -3.126 -7.020 1.00 97.75 101 LEU A O 1
ATOM 781 N N . ALA A 1 102 ? 3.933 -2.836 -7.164 1.00 98.44 102 ALA A N 1
ATOM 782 C CA . ALA A 1 102 ? 4.259 -4.177 -6.682 1.00 98.44 102 ALA A CA 1
ATOM 783 C C . ALA A 1 102 ? 3.884 -4.332 -5.199 1.00 98.44 102 ALA A C 1
ATOM 785 O O . ALA A 1 102 ? 3.209 -5.295 -4.825 1.00 98.44 102 ALA A O 1
ATOM 786 N N . GLY A 1 103 ? 4.256 -3.347 -4.377 1.00 98.56 103 GLY A N 1
ATOM 787 C CA . GLY A 1 103 ? 3.959 -3.288 -2.952 1.00 98.56 103 GLY A CA 1
ATOM 788 C C . GLY A 1 103 ? 2.461 -3.301 -2.666 1.00 98.56 103 GLY A C 1
ATOM 789 O O . GLY A 1 103 ? 1.982 -4.147 -1.913 1.00 98.56 103 GLY A O 1
ATOM 790 N N . THR A 1 104 ? 1.683 -2.434 -3.312 1.00 98.69 104 THR A N 1
ATOM 791 C CA . THR A 1 104 ? 0.227 -2.373 -3.116 1.00 98.69 104 THR A CA 1
ATOM 792 C C . THR A 1 104 ? -0.490 -3.609 -3.656 1.00 98.69 104 THR A C 1
ATOM 794 O O . THR A 1 104 ? -1.429 -4.079 -3.011 1.00 98.69 104 THR A O 1
ATOM 797 N N . SER A 1 105 ? -0.016 -4.220 -4.750 1.00 98.81 105 SER A N 1
ATOM 798 C CA . SER A 1 105 ? -0.525 -5.525 -5.213 1.00 98.81 105 SER A CA 1
ATOM 799 C C . SER A 1 105 ? -0.265 -6.635 -4.190 1.00 98.81 105 SER A C 1
ATOM 801 O O . SER A 1 105 ? -1.144 -7.454 -3.915 1.00 98.81 105 SER A O 1
ATOM 803 N N . ALA A 1 106 ? 0.924 -6.658 -3.580 1.00 98.88 106 ALA A N 1
ATOM 804 C CA . ALA A 1 106 ? 1.252 -7.599 -2.511 1.00 98.88 106 ALA A CA 1
ATOM 805 C C . ALA A 1 106 ? 0.347 -7.393 -1.289 1.00 98.88 106 ALA A C 1
ATOM 807 O O . ALA A 1 106 ? -0.230 -8.353 -0.779 1.00 98.88 106 ALA A O 1
ATOM 808 N N . VAL A 1 107 ? 0.126 -6.149 -0.861 1.00 98.75 107 VAL A N 1
ATOM 809 C CA . VAL A 1 107 ? -0.781 -5.838 0.257 1.00 98.75 107 VAL A CA 1
ATOM 810 C C . VAL A 1 107 ? -2.226 -6.241 -0.055 1.00 98.75 107 VAL A C 1
ATOM 812 O O . VAL A 1 107 ? -2.876 -6.864 0.788 1.00 98.75 107 VAL A O 1
ATOM 815 N N . ALA A 1 108 ? -2.718 -5.954 -1.263 1.00 98.56 108 ALA A N 1
ATOM 816 C CA . ALA A 1 108 ? -4.074 -6.297 -1.695 1.00 98.56 108 ALA A CA 1
ATOM 817 C C . ALA A 1 108 ? -4.331 -7.813 -1.719 1.00 98.56 108 ALA A C 1
ATOM 819 O O . ALA A 1 108 ? -5.447 -8.261 -1.465 1.00 98.56 108 ALA A O 1
ATOM 820 N N . THR A 1 109 ? -3.287 -8.604 -1.968 1.00 98.50 109 THR A N 1
ATOM 821 C CA . THR A 1 109 ? -3.330 -10.076 -1.999 1.00 98.50 109 THR A CA 1
ATOM 822 C C . THR A 1 109 ? -2.962 -10.717 -0.654 1.00 98.50 109 THR A C 1
ATOM 824 O O . THR A 1 109 ? -2.845 -11.936 -0.546 1.00 98.50 109 THR A O 1
ATOM 827 N N . GLY A 1 110 ? -2.794 -9.911 0.402 1.00 98.00 110 GLY A N 1
ATOM 828 C CA . GLY A 1 110 ? -2.483 -10.377 1.758 1.00 98.00 110 GLY A CA 1
ATOM 829 C C . GLY A 1 110 ? -1.005 -10.696 2.013 1.00 98.00 110 GLY A C 1
ATOM 830 O O . GLY A 1 110 ? -0.652 -11.117 3.116 1.00 98.00 110 GLY A O 1
ATOM 831 N N . ASN A 1 111 ? -0.121 -10.457 1.043 1.00 98.50 111 ASN A N 1
ATOM 832 C CA . ASN A 1 111 ? 1.330 -10.629 1.151 1.00 98.50 111 ASN A CA 1
ATOM 833 C C . ASN A 1 111 ? 1.983 -9.404 1.824 1.00 98.50 111 ASN A C 1
ATOM 835 O O . ASN A 1 111 ? 2.823 -8.719 1.249 1.00 98.50 111 ASN A O 1
ATOM 839 N N . TYR A 1 112 ? 1.593 -9.102 3.067 1.00 98.19 112 TYR A N 1
ATOM 840 C CA . TYR A 1 112 ? 1.974 -7.855 3.749 1.00 98.19 112 TYR A CA 1
ATOM 841 C C . TYR A 1 112 ? 3.475 -7.679 4.003 1.00 98.19 112 TYR A C 1
ATOM 843 O O . TYR A 1 112 ? 3.933 -6.548 4.112 1.00 98.19 112 TYR A O 1
ATOM 851 N N . ALA A 1 113 ? 4.221 -8.766 4.220 1.00 98.31 113 ALA A N 1
ATOM 852 C CA . ALA A 1 113 ? 5.665 -8.691 4.464 1.00 98.31 113 ALA A CA 1
ATOM 853 C C . ALA A 1 113 ? 6.400 -8.248 3.196 1.00 98.31 113 ALA A C 1
ATOM 855 O O . ALA A 1 113 ? 7.054 -7.218 3.200 1.00 98.31 113 ALA A O 1
ATOM 856 N N . GLU A 1 114 ? 6.156 -8.951 2.096 1.00 98.62 114 GLU A N 1
ATOM 857 C CA . GLU A 1 114 ? 6.691 -8.603 0.781 1.00 98.62 114 GLU A CA 1
ATOM 858 C C . GLU A 1 114 ? 6.230 -7.220 0.305 1.00 98.62 114 GLU A C 1
ATOM 860 O O . GLU A 1 114 ? 7.009 -6.471 -0.276 1.00 98.62 114 GLU A O 1
ATOM 865 N N . GLY A 1 115 ? 4.973 -6.856 0.578 1.00 98.69 115 GLY A N 1
ATOM 866 C CA . GLY A 1 115 ? 4.479 -5.515 0.288 1.00 98.69 115 GLY A CA 1
ATOM 867 C C . GLY A 1 115 ? 5.309 -4.437 0.980 1.00 98.69 115 GLY A C 1
ATOM 868 O O . GLY A 1 115 ? 5.719 -3.485 0.326 1.00 98.69 115 GLY A O 1
ATOM 869 N N . ALA A 1 116 ? 5.609 -4.614 2.270 1.00 98.62 116 ALA A N 1
ATOM 870 C CA . ALA A 1 116 ? 6.494 -3.707 2.999 1.00 98.62 116 ALA A CA 1
ATOM 871 C C . ALA A 1 116 ? 7.914 -3.703 2.410 1.00 98.62 116 ALA A C 1
ATOM 873 O O . ALA A 1 116 ? 8.456 -2.629 2.181 1.00 98.62 116 ALA A O 1
ATOM 874 N N . ASP A 1 117 ? 8.464 -4.873 2.067 1.00 98.50 117 ASP A N 1
ATOM 875 C CA . ASP A 1 117 ? 9.805 -4.981 1.480 1.00 98.50 117 ASP A CA 1
ATOM 876 C C . ASP A 1 117 ? 9.929 -4.198 0.160 1.00 98.50 117 ASP A C 1
ATOM 878 O O . ASP A 1 117 ? 10.964 -3.582 -0.097 1.00 98.50 117 ASP A O 1
ATOM 882 N N . TYR A 1 118 ? 8.897 -4.191 -0.692 1.00 98.56 118 TYR A N 1
ATOM 883 C CA . TYR A 1 118 ? 8.887 -3.356 -1.900 1.00 98.56 118 TYR A CA 1
ATOM 884 C C . TYR A 1 118 ? 8.779 -1.862 -1.580 1.00 98.56 118 TYR A C 1
ATOM 886 O O . TYR A 1 118 ? 9.476 -1.056 -2.193 1.00 98.56 118 TYR A O 1
ATOM 894 N N . LEU A 1 119 ? 7.923 -1.484 -0.628 1.00 98.50 119 LEU A N 1
ATOM 895 C CA . LEU A 1 119 ? 7.704 -0.082 -0.260 1.00 98.50 119 LEU A CA 1
ATOM 896 C C . LEU A 1 119 ? 8.932 0.539 0.422 1.00 98.50 119 LEU A C 1
ATOM 898 O O . LEU A 1 119 ? 9.238 1.703 0.175 1.00 98.50 119 LEU A O 1
ATOM 902 N N . ASP A 1 120 ? 9.676 -0.234 1.213 1.00 97.81 120 ASP A N 1
ATOM 903 C CA . ASP A 1 120 ? 10.906 0.209 1.882 1.00 97.81 120 ASP A CA 1
ATOM 904 C C . ASP A 1 120 ? 12.063 0.477 0.904 1.00 97.81 120 ASP A C 1
ATOM 906 O O . ASP A 1 120 ? 13.014 1.183 1.245 1.00 97.81 120 ASP A O 1
ATOM 910 N N . GLN A 1 121 ? 11.987 -0.053 -0.321 1.00 97.75 121 GLN A N 1
ATOM 911 C CA . GLN A 1 121 ? 12.976 0.199 -1.375 1.00 97.75 121 GLN A CA 1
ATOM 912 C C . GLN A 1 121 ? 12.766 1.535 -2.102 1.00 97.75 121 GLN A C 1
ATOM 914 O O . GLN A 1 121 ? 13.671 1.974 -2.809 1.00 97.75 121 GLN A O 1
ATOM 919 N N . ILE A 1 122 ? 11.603 2.175 -1.946 1.00 96.88 122 ILE A N 1
ATOM 920 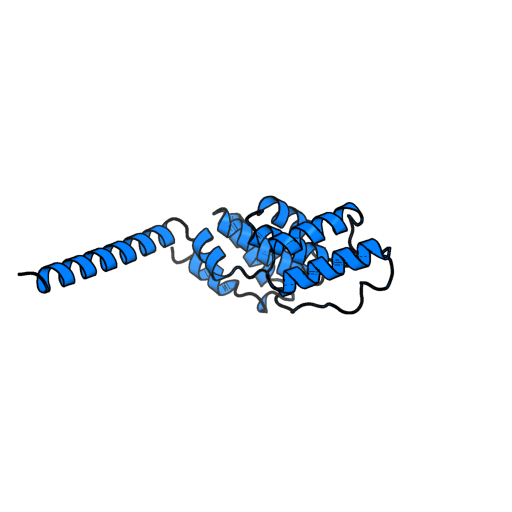C CA . ILE A 1 122 ? 11.292 3.462 -2.584 1.00 96.88 122 ILE A CA 1
ATOM 921 C C . ILE A 1 122 ? 12.178 4.562 -1.992 1.00 96.88 122 ILE A C 1
ATOM 923 O O . ILE A 1 122 ? 12.380 4.627 -0.771 1.00 96.88 122 ILE A O 1
ATOM 927 N N . ASP A 1 123 ? 12.680 5.458 -2.848 1.00 96.06 123 ASP A N 1
ATOM 928 C CA . ASP A 1 123 ? 13.473 6.602 -2.414 1.00 96.06 123 ASP A CA 1
ATOM 929 C C . ASP A 1 123 ? 12.663 7.477 -1.448 1.00 96.06 123 ASP A C 1
ATOM 931 O O . ASP A 1 123 ? 11.590 7.995 -1.763 1.00 96.06 123 ASP A O 1
ATOM 935 N N . GLN A 1 124 ? 13.210 7.661 -0.250 1.00 94.00 124 GLN A N 1
ATOM 936 C CA . GLN A 1 124 ? 12.578 8.353 0.869 1.00 94.00 124 GLN A CA 1
ATOM 937 C C . GLN A 1 124 ? 12.509 9.875 0.662 1.00 94.00 124 GLN A C 1
ATOM 939 O O . GLN A 1 124 ? 11.795 10.562 1.395 1.00 94.00 124 GLN A O 1
ATOM 944 N N . GLU A 1 125 ? 13.240 10.406 -0.318 1.00 92.62 125 GLU A N 1
ATOM 945 C CA . GLU A 1 125 ? 13.165 11.805 -0.756 1.00 92.62 125 GLU A CA 1
ATOM 946 C C . GLU A 1 125 ? 12.443 11.957 -2.109 1.00 92.62 125 GLU A C 1
ATOM 948 O O . GLU A 1 125 ? 12.224 13.077 -2.585 1.00 92.62 125 GLU A O 1
ATOM 953 N N . GLY A 1 126 ? 12.048 10.833 -2.715 1.00 91.56 126 GLY A N 1
ATOM 954 C CA . GLY A 1 126 ? 11.436 10.754 -4.032 1.00 91.56 126 GLY A CA 1
ATOM 955 C C . GLY A 1 126 ? 9.960 11.154 -4.076 1.00 91.56 126 GLY A C 1
ATOM 956 O O . GLY A 1 126 ? 9.307 11.452 -3.074 1.00 91.56 126 GLY A O 1
ATOM 957 N N . GLU A 1 127 ? 9.404 11.140 -5.288 1.00 91.00 127 GLU A N 1
ATOM 958 C CA . GLU A 1 127 ? 8.003 11.496 -5.558 1.00 91.00 127 GLU A CA 1
ATOM 959 C C . GLU A 1 127 ? 6.998 10.572 -4.850 1.00 91.00 127 GLU A C 1
ATOM 961 O O . GLU A 1 127 ? 5.943 11.036 -4.417 1.00 91.00 127 GLU A O 1
ATOM 966 N N . TYR A 1 128 ? 7.356 9.297 -4.680 1.00 93.94 128 TYR A N 1
ATOM 967 C CA . TYR A 1 128 ? 6.495 8.257 -4.109 1.00 93.94 128 TYR A CA 1
ATOM 968 C C . TYR A 1 128 ? 6.715 8.025 -2.605 1.00 93.94 128 TYR A C 1
ATOM 970 O O . TYR A 1 128 ?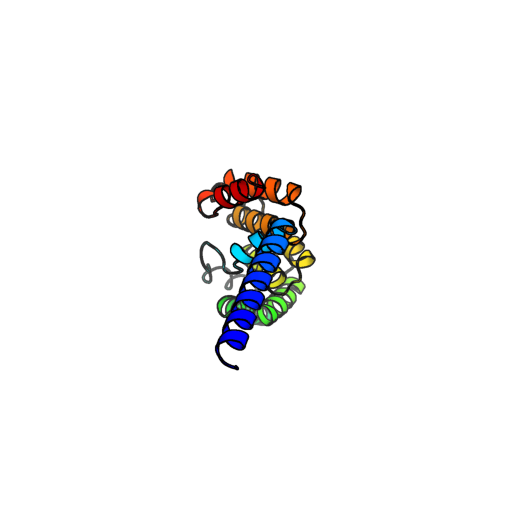 6.024 7.200 -2.011 1.00 93.94 128 TYR A O 1
ATOM 978 N N . ALA A 1 129 ? 7.623 8.767 -1.958 1.00 95.81 129 ALA A N 1
ATOM 979 C CA . ALA A 1 129 ? 7.980 8.569 -0.550 1.00 95.81 129 ALA A CA 1
ATOM 980 C C . ALA A 1 129 ? 6.768 8.663 0.395 1.00 95.81 129 ALA A C 1
ATOM 982 O O . ALA A 1 129 ? 6.530 7.778 1.215 1.00 95.81 129 ALA A O 1
ATOM 983 N N . SER A 1 130 ? 5.957 9.717 0.245 1.00 96.62 130 SER A N 1
ATOM 984 C CA . SER A 1 130 ? 4.748 9.927 1.054 1.00 96.62 130 SER A CA 1
ATOM 985 C C . SER A 1 130 ? 3.744 8.784 0.916 1.00 96.62 130 SER A C 1
ATOM 987 O O . SER A 1 130 ? 3.077 8.423 1.881 1.00 96.62 130 SER A O 1
ATOM 989 N N . GLU A 1 131 ? 3.628 8.229 -0.286 1.00 96.94 131 GLU A N 1
ATOM 990 C CA . GLU A 1 131 ? 2.690 7.156 -0.590 1.00 96.94 131 GLU A CA 1
ATOM 991 C C . GLU A 1 131 ? 3.194 5.805 -0.075 1.00 96.94 131 GLU A C 1
ATOM 993 O O . GLU A 1 131 ? 2.421 5.023 0.478 1.00 96.94 131 GLU A O 1
ATOM 998 N N . ALA A 1 132 ? 4.507 5.573 -0.134 1.00 98.00 132 ALA A N 1
ATOM 999 C CA . ALA A 1 132 ? 5.139 4.426 0.501 1.00 98.00 132 ALA A CA 1
ATOM 1000 C C . ALA A 1 132 ? 4.875 4.407 2.016 1.00 98.00 132 ALA A C 1
ATOM 1002 O O . ALA A 1 132 ? 4.362 3.418 2.539 1.00 98.00 132 ALA A O 1
ATOM 1003 N N . TRP A 1 133 ? 5.127 5.522 2.713 1.00 98.50 133 TRP A N 1
ATOM 1004 C CA . TRP A 1 133 ? 4.861 5.643 4.157 1.00 98.50 133 TRP A CA 1
ATOM 1005 C C . TRP A 1 133 ? 3.382 5.493 4.492 1.00 98.50 133 TRP A C 1
ATOM 1007 O O . TRP A 1 133 ? 3.033 4.899 5.511 1.00 98.50 133 TRP A O 1
ATOM 1017 N N . TRP A 1 134 ? 2.499 5.990 3.625 1.00 98.44 134 TRP A N 1
ATOM 1018 C CA . TRP A 1 134 ? 1.066 5.781 3.771 1.00 98.44 134 TRP A CA 1
ATOM 1019 C C . TRP A 1 134 ? 0.719 4.290 3.769 1.00 98.44 134 TRP A C 1
ATOM 1021 O O . TRP A 1 134 ? 0.073 3.811 4.702 1.00 98.44 134 TRP A O 1
ATOM 1031 N N . HIS A 1 135 ? 1.187 3.525 2.784 1.00 98.62 135 HIS A N 1
ATOM 1032 C CA . HIS A 1 135 ? 0.900 2.093 2.734 1.00 98.62 135 HIS A CA 1
ATOM 1033 C C . HIS A 1 135 ? 1.603 1.299 3.842 1.00 98.62 135 HIS A C 1
ATOM 1035 O O . HIS A 1 135 ? 1.000 0.365 4.369 1.00 98.62 135 HIS A O 1
ATOM 1041 N N . LEU A 1 136 ? 2.808 1.691 4.268 1.00 98.69 136 LEU A N 1
ATOM 1042 C CA . LEU A 1 136 ? 3.481 1.103 5.433 1.00 98.69 136 LEU A CA 1
ATOM 1043 C C . LEU A 1 136 ? 2.670 1.319 6.719 1.00 98.69 136 LEU A C 1
ATOM 1045 O O . LEU A 1 136 ? 2.397 0.358 7.438 1.00 98.69 136 LEU A O 1
ATOM 1049 N N . ALA A 1 137 ? 2.159 2.534 6.948 1.00 98.56 137 ALA A N 1
ATOM 1050 C CA . ALA A 1 137 ? 1.255 2.806 8.064 1.00 98.56 137 ALA A CA 1
ATOM 1051 C C . ALA A 1 137 ? 0.012 1.903 8.037 1.00 98.56 137 ALA A C 1
ATOM 1053 O O . ALA A 1 137 ? -0.413 1.381 9.069 1.00 98.56 137 ALA A O 1
ATOM 1054 N N . LEU A 1 138 ? -0.580 1.703 6.856 1.00 98.62 138 LEU A N 1
ATOM 1055 C CA . LEU A 1 138 ? -1.734 0.822 6.684 1.00 98.62 138 LEU A CA 1
ATOM 1056 C C . LEU A 1 138 ? -1.378 -0.648 6.972 1.00 98.62 138 LEU A C 1
ATOM 1058 O O . LEU A 1 138 ? -2.148 -1.344 7.638 1.00 98.62 138 LEU A O 1
ATOM 1062 N N . ILE A 1 139 ? -0.210 -1.123 6.538 1.00 98.56 139 ILE A N 1
ATOM 1063 C CA . ILE A 1 139 ? 0.290 -2.464 6.873 1.00 98.56 139 ILE A CA 1
ATOM 1064 C C . ILE A 1 139 ? 0.439 -2.625 8.393 1.00 98.56 139 ILE A C 1
ATOM 1066 O O . ILE A 1 139 ? 0.012 -3.641 8.950 1.00 98.56 139 ILE A O 1
ATOM 1070 N N . ASP A 1 140 ? 0.982 -1.625 9.085 1.00 98.38 140 ASP A N 1
ATOM 1071 C CA . ASP A 1 140 ? 1.129 -1.653 10.542 1.00 98.38 140 ASP A CA 1
ATOM 1072 C C . ASP A 1 140 ? -0.227 -1.668 11.257 1.00 98.38 140 ASP A C 1
ATOM 1074 O O . ASP A 1 140 ? -0.430 -2.446 12.196 1.00 98.38 140 ASP A O 1
ATOM 1078 N N . LEU A 1 141 ? -1.211 -0.909 10.759 1.00 97.81 141 LEU A N 1
ATOM 1079 C CA . LEU A 1 141 ? -2.597 -0.995 11.230 1.00 97.81 141 LEU A CA 1
ATOM 1080 C C . LEU A 1 141 ? -3.161 -2.409 11.057 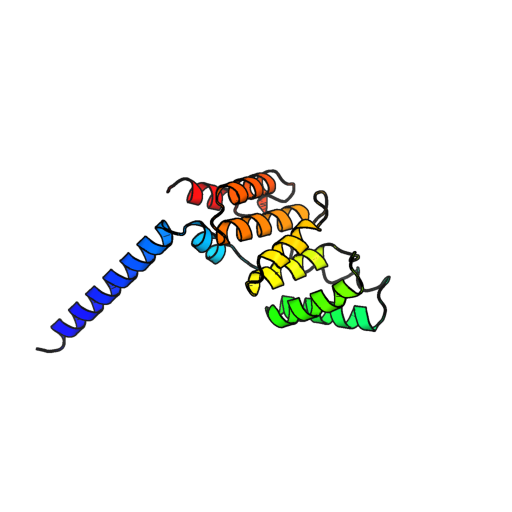1.00 97.81 141 LEU A C 1
ATOM 1082 O O . LEU A 1 141 ? -3.754 -2.952 11.992 1.00 97.81 141 LEU A O 1
ATOM 1086 N N . GLN A 1 142 ? -2.945 -3.035 9.901 1.00 97.50 142 GLN A N 1
ATOM 1087 C CA . GLN A 1 142 ? -3.410 -4.395 9.631 1.00 97.50 142 GLN A CA 1
ATOM 1088 C C . GLN A 1 142 ? -2.780 -5.433 10.572 1.00 97.50 142 GLN A C 1
ATOM 1090 O O . GLN A 1 142 ? -3.437 -6.397 10.980 1.00 97.50 142 GLN A O 1
ATOM 1095 N N . ARG A 1 143 ? -1.520 -5.223 10.961 1.00 95.62 143 ARG A N 1
ATOM 1096 C CA . ARG A 1 143 ? -0.796 -6.053 11.938 1.00 95.62 143 ARG A CA 1
ATOM 1097 C C . ARG A 1 143 ? -1.182 -5.746 13.388 1.00 95.62 143 ARG A C 1
ATOM 1099 O O . ARG A 1 143 ? -0.902 -6.552 14.271 1.00 95.62 143 ARG A O 1
ATOM 1106 N N . GLY A 1 144 ? -1.855 -4.623 13.633 1.00 94.44 144 GLY A N 1
ATOM 1107 C CA . GLY A 1 144 ? -2.200 -4.143 14.968 1.00 94.44 144 GLY A CA 1
ATOM 1108 C C . GLY A 1 144 ? -1.061 -3.405 15.677 1.00 94.44 144 GLY A C 1
ATOM 1109 O O . GLY A 1 144 ? -1.195 -3.107 16.864 1.00 94.44 144 GLY A O 1
ATOM 1110 N N . ASP A 1 145 ? 0.030 -3.074 14.979 1.00 96.19 145 ASP A N 1
ATOM 1111 C CA . ASP A 1 145 ? 1.107 -2.246 15.524 1.00 96.19 145 ASP A CA 1
ATOM 1112 C C . ASP A 1 145 ? 0.733 -0.763 15.430 1.00 96.19 145 ASP A C 1
ATOM 1114 O O . ASP A 1 145 ? 1.160 -0.008 14.558 1.00 96.19 145 ASP A O 1
ATOM 1118 N N . LEU A 1 146 ? -0.112 -0.328 16.364 1.00 94.94 146 LEU A N 1
ATOM 1119 C CA . LEU A 1 146 ? -0.618 1.045 16.377 1.00 94.94 146 LEU A CA 1
ATOM 1120 C C . LEU A 1 146 ? 0.485 2.078 16.636 1.00 94.94 146 LEU A C 1
ATOM 1122 O O . LEU A 1 146 ? 0.304 3.252 16.319 1.00 94.94 146 LEU A O 1
ATOM 1126 N N . LYS A 1 147 ? 1.605 1.679 17.252 1.00 95.25 147 LYS A N 1
ATOM 1127 C CA . LYS A 1 147 ? 2.710 2.596 17.536 1.00 95.25 147 LYS A CA 1
ATOM 1128 C C . LYS A 1 147 ? 3.498 2.876 16.262 1.00 95.25 147 LYS A C 1
ATOM 1130 O O . LYS A 1 147 ? 3.749 4.047 15.983 1.00 95.25 147 LYS A O 1
ATOM 1135 N N . ALA A 1 148 ? 3.853 1.831 15.515 1.00 96.69 148 ALA A N 1
ATOM 1136 C CA . ALA A 1 148 ? 4.524 1.964 14.226 1.00 96.69 148 ALA A CA 1
ATOM 1137 C C . ALA A 1 148 ? 3.642 2.735 13.232 1.00 96.69 148 ALA A C 1
ATOM 1139 O O . ALA A 1 148 ? 4.065 3.776 12.727 1.00 96.69 148 ALA A O 1
ATOM 1140 N N . ALA A 1 149 ? 2.358 2.363 13.131 1.00 97.88 149 ALA A N 1
ATOM 1141 C CA . ALA A 1 149 ? 1.386 3.061 12.291 1.00 97.88 149 ALA A CA 1
ATOM 1142 C C . ALA A 1 149 ? 1.310 4.567 12.588 1.00 97.88 149 ALA A C 1
ATOM 1144 O O . ALA A 1 149 ? 1.349 5.384 11.674 1.00 97.88 149 ALA A O 1
ATOM 1145 N N . LYS A 1 150 ? 1.235 4.968 13.868 1.00 97.19 150 LYS A N 1
ATOM 1146 C CA . LYS A 1 150 ? 1.223 6.392 14.257 1.00 97.19 150 LYS A CA 1
ATOM 1147 C C . LYS A 1 150 ? 2.510 7.118 13.855 1.00 97.19 150 LYS A C 1
ATOM 1149 O O . LYS A 1 150 ? 2.448 8.297 13.512 1.00 97.19 150 LYS A O 1
ATOM 1154 N N . GLY A 1 151 ? 3.656 6.438 13.913 1.00 96.75 151 GLY A N 1
ATOM 1155 C CA . GLY A 1 151 ? 4.941 6.977 13.467 1.00 96.75 151 GLY A CA 1
ATOM 1156 C C . GLY A 1 151 ? 4.935 7.292 11.973 1.00 96.75 151 GLY A C 1
ATOM 1157 O O . GLY A 1 151 ? 5.214 8.429 11.589 1.00 96.75 151 GLY A O 1
ATOM 1158 N N . GLU A 1 152 ? 4.532 6.326 11.149 1.00 97.38 152 GLU A N 1
ATOM 1159 C CA . GLU A 1 152 ? 4.452 6.508 9.696 1.00 97.38 152 GLU A CA 1
ATOM 1160 C C . GLU A 1 152 ? 3.366 7.519 9.295 1.00 97.38 152 GLU A C 1
ATOM 1162 O O . GLU A 1 152 ? 3.618 8.403 8.480 1.00 97.38 152 GLU A O 1
ATOM 1167 N N . LEU A 1 153 ? 2.191 7.518 9.939 1.00 98.00 153 LEU A N 1
ATOM 1168 C CA . LEU A 1 153 ? 1.149 8.532 9.696 1.00 98.00 153 LEU A CA 1
ATOM 1169 C C . LEU A 1 153 ? 1.633 9.951 10.012 1.00 98.00 153 LEU A C 1
ATOM 1171 O O . LEU A 1 153 ? 1.342 10.885 9.262 1.00 98.00 153 LEU A O 1
ATOM 1175 N N . ALA A 1 154 ? 2.389 10.131 11.098 1.00 97.25 154 ALA A N 1
ATOM 1176 C CA . ALA A 1 154 ? 2.997 11.419 11.418 1.00 97.25 154 ALA A CA 1
ATOM 1177 C C . ALA A 1 154 ? 4.038 11.823 10.363 1.00 97.25 154 ALA A C 1
ATOM 1179 O O . ALA A 1 154 ? 4.129 12.998 10.002 1.00 97.25 154 ALA A O 1
ATOM 1180 N N . ARG A 1 155 ? 4.798 10.861 9.833 1.00 96.38 155 ARG A N 1
ATOM 1181 C CA . ARG A 1 155 ? 5.754 11.091 8.748 1.00 96.38 155 ARG A CA 1
ATOM 1182 C C . ARG A 1 155 ? 5.051 11.537 7.465 1.00 96.38 155 ARG A C 1
ATOM 1184 O O . ARG A 1 155 ? 5.438 12.553 6.890 1.00 96.38 155 ARG A O 1
ATOM 1191 N N . VAL A 1 156 ? 3.968 10.860 7.076 1.00 97.44 156 VAL A N 1
ATOM 1192 C CA . VAL A 1 156 ? 3.111 11.244 5.940 1.00 97.44 156 VAL A CA 1
ATOM 1193 C C . VAL A 1 156 ? 2.563 12.654 6.136 1.00 97.44 156 VAL A C 1
ATOM 1195 O O . VAL A 1 156 ? 2.715 13.483 5.242 1.00 97.44 156 VAL A O 1
ATOM 1198 N N . ALA A 1 157 ? 1.991 12.967 7.302 1.00 96.81 157 ALA A N 1
ATOM 1199 C CA . ALA A 1 157 ? 1.384 14.271 7.582 1.00 96.81 157 ALA A CA 1
ATOM 1200 C C . ALA A 1 157 ? 2.367 15.449 7.440 1.00 96.81 157 ALA A C 1
ATOM 1202 O O . ALA A 1 157 ? 1.968 16.537 7.030 1.00 96.81 157 ALA A O 1
ATOM 1203 N N . ASN A 1 158 ? 3.651 15.230 7.741 1.00 95.69 158 ASN A N 1
ATOM 1204 C CA . ASN A 1 158 ? 4.709 16.241 7.627 1.00 95.69 158 ASN A CA 1
ATOM 1205 C C . ASN A 1 158 ? 5.423 16.242 6.263 1.00 95.69 158 ASN A C 1
ATOM 1207 O O . ASN A 1 158 ? 6.362 17.010 6.055 1.00 95.69 158 ASN A O 1
ATOM 1211 N N . SER A 1 159 ? 5.008 15.380 5.335 1.00 94.31 159 SER A N 1
ATOM 1212 C CA . SER A 1 159 ? 5.613 15.268 4.010 1.00 94.31 159 SER A CA 1
ATOM 1213 C C . SER A 1 159 ? 5.021 16.270 3.013 1.00 94.31 159 SER A C 1
ATOM 1215 O O . SER A 1 159 ? 3.920 16.793 3.198 1.00 94.31 159 SER A O 1
ATOM 1217 N N . ARG A 1 160 ? 5.726 16.495 1.896 1.00 88.31 160 ARG A N 1
ATOM 1218 C CA . ARG A 1 160 ? 5.294 17.408 0.821 1.00 88.31 160 ARG A CA 1
ATOM 1219 C C . ARG A 1 160 ? 3.880 17.106 0.308 1.00 88.31 160 ARG A C 1
ATOM 1221 O O . ARG A 1 160 ? 3.123 18.034 0.025 1.00 88.31 160 ARG A O 1
ATOM 1228 N N . TYR A 1 161 ? 3.530 15.826 0.211 1.00 89.25 161 TYR A N 1
ATOM 1229 C CA . TYR A 1 161 ? 2.242 15.357 -0.301 1.00 89.25 161 TYR A CA 1
ATOM 1230 C C . TYR A 1 161 ? 1.303 14.852 0.802 1.00 89.25 161 TYR A C 1
ATOM 1232 O O . TYR A 1 161 ? 0.288 14.231 0.507 1.00 89.25 161 TYR A O 1
ATOM 1240 N N . GLY A 1 162 ? 1.594 15.146 2.076 1.00 89.31 162 GLY A N 1
ATOM 1241 C CA . GLY A 1 162 ? 0.818 14.649 3.218 1.00 89.31 162 GLY A CA 1
ATOM 1242 C C . GLY A 1 162 ? -0.667 15.016 3.192 1.00 89.31 162 GLY A C 1
ATOM 1243 O O . GLY A 1 162 ? -1.498 14.254 3.673 1.00 89.31 162 GLY A O 1
ATOM 1244 N N . HIS A 1 163 ? -1.006 16.149 2.572 1.00 91.06 163 HIS A N 1
ATOM 1245 C CA . HIS A 1 163 ? -2.381 16.630 2.415 1.00 91.06 163 HIS A CA 1
ATOM 1246 C C . HIS A 1 163 ? -3.252 15.758 1.494 1.00 91.06 163 HIS A C 1
ATOM 1248 O O . HIS A 1 163 ? -4.472 15.901 1.522 1.00 91.06 163 HIS A O 1
ATOM 1254 N N . ASN A 1 164 ? -2.653 14.860 0.706 1.00 92.81 164 ASN A N 1
ATOM 1255 C CA . ASN A 1 164 ? -3.384 13.907 -0.134 1.00 92.81 164 ASN A CA 1
ATOM 1256 C C . ASN A 1 164 ? -3.939 12.718 0.663 1.00 92.81 164 ASN A C 1
ATOM 1258 O O . ASN A 1 164 ? -4.763 11.969 0.146 1.00 92.81 164 ASN A O 1
ATOM 1262 N N . PHE A 1 165 ? -3.503 12.540 1.913 1.00 95.81 165 PHE A N 1
ATOM 1263 C CA . PHE A 1 165 ? -3.833 11.379 2.732 1.00 95.81 165 PHE A CA 1
ATOM 1264 C C . PHE A 1 165 ? -4.638 11.798 3.972 1.00 95.81 165 PHE A C 1
ATOM 1266 O O . PHE A 1 165 ? -4.286 12.784 4.628 1.00 95.81 165 PHE A O 1
ATOM 1273 N N . PRO A 1 166 ? -5.677 11.040 4.375 1.00 96.56 166 PRO A N 1
ATOM 1274 C CA . PRO A 1 166 ? -6.520 11.356 5.531 1.00 96.56 166 PRO A CA 1
ATOM 1275 C C . PRO A 1 166 ? -5.844 10.997 6.873 1.00 96.56 166 PRO A C 1
ATOM 1277 O O . PRO A 1 166 ? -6.442 10.387 7.759 1.00 96.56 166 PRO A O 1
ATOM 1280 N N . THR A 1 167 ? -4.577 11.380 7.047 1.00 96.44 167 THR A N 1
ATOM 1281 C CA . THR A 1 167 ? -3.757 11.055 8.229 1.00 96.44 167 THR A CA 1
ATOM 1282 C C . THR A 1 167 ? -4.360 11.581 9.528 1.00 96.44 167 THR A C 1
ATOM 1284 O O . THR A 1 167 ? -4.422 10.844 10.508 1.00 96.44 167 THR A O 1
ATOM 1287 N N . ALA A 1 168 ? -4.856 12.823 9.538 1.00 94.50 168 ALA A N 1
ATOM 1288 C CA . ALA A 1 168 ? -5.475 13.430 10.718 1.00 94.50 168 ALA A CA 1
ATOM 1289 C C . ALA A 1 168 ? -6.704 12.644 11.201 1.00 94.50 168 ALA A C 1
ATOM 1291 O O . ALA A 1 168 ? -6.835 12.393 12.396 1.00 94.50 168 ALA A O 1
ATOM 1292 N N . GLN A 1 169 ? -7.548 12.197 10.266 1.00 95.25 169 GLN A N 1
ATOM 1293 C CA . GLN A 1 169 ? -8.754 11.428 10.567 1.00 95.25 169 GLN A CA 1
ATOM 1294 C C . GLN A 1 169 ? -8.409 10.076 11.205 1.00 95.25 169 GLN A C 1
ATOM 1296 O O . GLN A 1 169 ? -8.946 9.723 12.251 1.00 95.25 169 GLN A O 1
ATOM 1301 N N . ILE A 1 170 ? -7.447 9.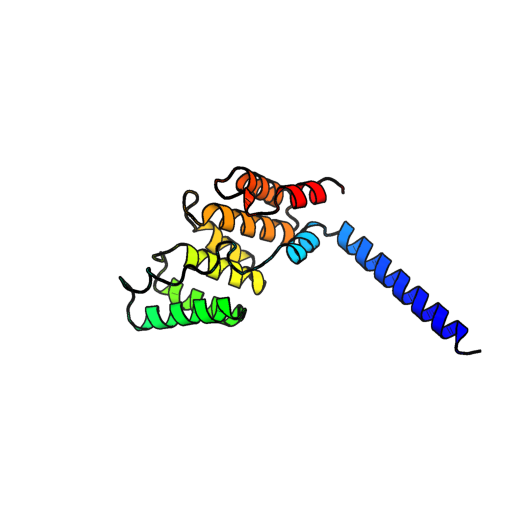342 10.635 1.00 95.81 170 ILE A N 1
ATOM 1302 C CA . ILE A 1 170 ? -7.000 8.064 11.211 1.00 95.81 170 ILE A CA 1
ATOM 1303 C C . ILE A 1 170 ? -6.378 8.274 12.595 1.00 95.81 170 ILE A C 1
ATOM 1305 O O . ILE A 1 170 ? -6.625 7.492 13.513 1.00 95.81 170 ILE A O 1
ATOM 1309 N N . MET A 1 171 ? -5.565 9.319 12.760 1.00 94.19 171 MET A N 1
ATOM 1310 C CA . MET A 1 171 ? -4.925 9.624 14.040 1.00 94.19 171 MET A CA 1
ATOM 1311 C C . MET A 1 171 ? -5.956 9.931 15.134 1.00 94.19 171 MET A C 1
ATOM 1313 O O . MET A 1 171 ? -5.786 9.448 16.253 1.00 94.19 171 MET A O 1
ATOM 1317 N N . GLU A 1 172 ? -7.030 10.657 14.812 1.00 93.00 172 GLU A N 1
ATOM 1318 C CA . GLU A 1 172 ? -8.164 10.913 15.713 1.00 93.00 172 GLU A CA 1
ATOM 1319 C C . GLU A 1 172 ? -8.866 9.603 16.109 1.00 93.00 172 GLU A C 1
ATOM 1321 O O . GLU A 1 172 ? -8.938 9.277 17.299 1.00 93.00 172 GLU A O 1
ATOM 1326 N N . GLU A 1 173 ? -9.241 8.767 15.134 1.00 91.44 173 GLU A N 1
ATOM 1327 C CA . GLU A 1 173 ? -9.884 7.461 15.371 1.00 91.44 173 GLU A CA 1
ATOM 1328 C C . GLU A 1 173 ? -9.028 6.496 16.224 1.00 91.44 173 GLU A C 1
ATOM 1330 O O . GLU A 1 173 ? -9.559 5.625 16.923 1.00 91.44 173 GLU A O 1
ATOM 1335 N N . LEU A 1 174 ? -7.698 6.645 16.194 1.00 89.44 174 LEU A N 1
ATOM 1336 C CA . LEU A 1 174 ? -6.739 5.898 17.020 1.00 89.44 174 LEU A CA 1
ATOM 1337 C C . LEU A 1 174 ? -6.520 6.481 18.429 1.00 89.44 174 LEU A C 1
ATOM 1339 O O . LEU A 1 174 ? -5.745 5.905 19.204 1.00 89.44 174 LEU A O 1
ATOM 1343 N N . THR A 1 175 ? -7.102 7.639 18.739 1.00 83.31 175 THR A N 1
ATOM 1344 C CA . THR A 1 175 ? -7.018 8.305 20.053 1.00 83.31 175 THR A CA 1
ATOM 1345 C C . THR A 1 175 ? -8.338 8.313 20.813 1.00 83.31 175 THR A C 1
ATOM 1347 O O . THR A 1 175 ? -8.320 8.334 22.038 1.00 83.31 175 THR A O 1
ATOM 1350 N N . GLU A 1 176 ? -9.472 8.238 20.117 1.00 67.25 176 GLU A N 1
ATOM 1351 C CA . GLU A 1 176 ? -10.813 8.215 20.720 1.00 67.25 176 GLU A CA 1
ATOM 1352 C C . GLU A 1 176 ? -11.232 6.842 21.298 1.00 67.25 176 GLU A C 1
ATOM 1354 O O . GLU A 1 176 ? -12.398 6.635 21.647 1.00 67.25 176 GLU A O 1
ATOM 1359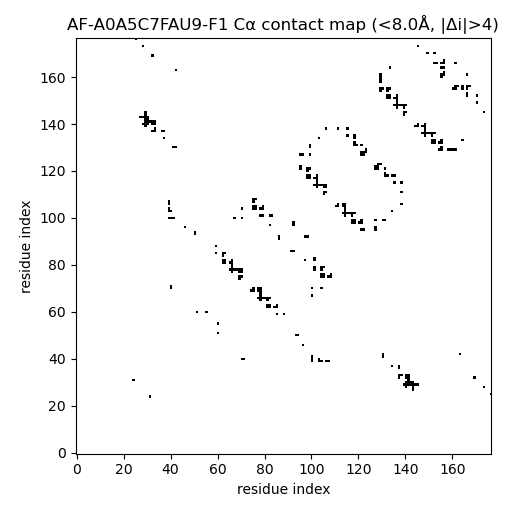 N N . LYS A 1 177 ? -10.300 5.889 21.420 1.00 55.25 177 LYS A N 1
ATOM 1360 C CA . LYS A 1 177 ? -10.521 4.544 21.979 1.00 55.25 177 LYS A CA 1
ATOM 1361 C C . LYS A 1 177 ? -9.574 4.262 23.135 1.00 55.25 177 LYS A C 1
ATOM 1363 O O . LYS A 1 177 ? -10.058 3.652 24.114 1.00 55.25 177 LYS A O 1
#